Protein AF-A0A317JPE0-F1 (afdb_monomer_lite)

Foldseek 3Di:
DDDDDDDDDDDDDDDDDDDDDDDDDDDDDDDDDDDDDDDDDDDDDDDDDDDDDDDDDDDDDDDDDDDPPDDDPDPPCPDDPPDPPPPDDDDPDDPDPPPPPPDDDVQLVLQLLVCVVQVAPPPPSSVVSVLLQVLLQVLQWQSQQQVLLLCLQCNNVVNPDVQQLASNQPPDDPVGGHRDPHVSRNSNVVSNCCRPPAVVVVNQWLVSVCCPVPVVDPCPSRQSSQLSSQCSVVVHNVRSVVDSDTDGGNPRGPDDD

Structure (mmCIF, N/CA/C/O backbone):
data_AF-A0A317JPE0-F1
#
_entry.id   AF-A0A317JPE0-F1
#
loop_
_atom_site.group_PDB
_atom_site.id
_atom_site.type_symbol
_atom_site.label_atom_id
_atom_site.label_alt_id
_atom_site.label_comp_id
_atom_site.label_asym_id
_atom_site.label_entity_id
_atom_site.label_seq_id
_atom_site.pdbx_PDB_ins_code
_atom_site.Cartn_x
_atom_site.Cartn_y
_atom_site.Cartn_z
_atom_site.occupancy
_atom_site.B_iso_or_equiv
_atom_site.auth_seq_id
_atom_site.auth_comp_id
_atom_site.auth_asym_id
_atom_site.auth_atom_id
_atom_site.pdbx_PDB_model_num
ATOM 1 N N . MET A 1 1 ? 20.085 -22.795 41.564 1.00 42.97 1 MET A N 1
ATOM 2 C CA . MET A 1 1 ? 21.371 -23.205 40.954 1.00 42.97 1 MET A CA 1
ATOM 3 C C . MET A 1 1 ? 21.374 -22.768 39.502 1.00 42.97 1 MET A C 1
ATOM 5 O O . MET A 1 1 ? 20.582 -23.260 38.712 1.00 42.97 1 MET A O 1
ATOM 9 N N . ILE A 1 2 ? 22.204 -21.777 39.204 1.00 39.03 2 ILE A N 1
ATOM 10 C CA . ILE A 1 2 ? 22.342 -21.114 37.908 1.00 39.03 2 ILE A CA 1
ATOM 11 C C . ILE A 1 2 ? 23.221 -22.000 37.013 1.00 39.03 2 ILE A C 1
ATOM 13 O O . ILE A 1 2 ? 24.341 -22.324 37.400 1.00 39.03 2 ILE A O 1
ATOM 17 N N . LYS A 1 3 ? 22.738 -22.392 35.828 1.00 40.97 3 LYS A N 1
ATOM 18 C CA . LYS A 1 3 ? 23.575 -22.981 34.770 1.00 40.97 3 LYS A CA 1
ATOM 19 C C . LYS A 1 3 ? 23.874 -21.901 33.730 1.00 40.97 3 LYS A C 1
ATOM 21 O O . LYS A 1 3 ? 23.008 -21.538 32.945 1.00 40.97 3 LYS A O 1
ATOM 26 N N . GLN A 1 4 ? 25.097 -21.380 33.776 1.00 38.81 4 GLN A N 1
ATOM 27 C CA . GLN A 1 4 ? 25.732 -20.587 32.717 1.00 38.81 4 GLN A CA 1
ATOM 28 C C . GLN A 1 4 ? 26.404 -21.535 31.678 1.00 38.81 4 GLN A C 1
ATOM 30 O O . GLN A 1 4 ? 26.484 -22.743 31.925 1.00 38.81 4 GLN A O 1
ATOM 35 N N . PRO A 1 5 ? 26.808 -21.031 30.494 1.00 46.78 5 PRO A N 1
ATOM 36 C CA . PRO A 1 5 ? 26.561 -21.663 29.197 1.00 46.78 5 PRO A CA 1
ATOM 37 C C . PRO A 1 5 ? 27.776 -22.379 28.588 1.00 46.78 5 PRO A C 1
ATOM 39 O O . PRO A 1 5 ? 28.924 -22.155 28.968 1.00 46.78 5 PRO A O 1
ATOM 42 N N . LYS A 1 6 ? 27.517 -23.205 27.564 1.00 46.72 6 LYS A N 1
ATOM 43 C CA . LYS A 1 6 ? 28.552 -23.794 26.703 1.00 46.72 6 LYS A CA 1
ATOM 44 C C . LYS A 1 6 ? 28.971 -22.788 25.624 1.00 46.72 6 LYS A C 1
ATOM 46 O O . LYS A 1 6 ? 28.156 -22.376 24.806 1.00 46.72 6 LYS A O 1
ATOM 51 N N . ARG A 1 7 ? 30.252 -22.420 25.644 1.00 37.06 7 ARG A N 1
ATOM 52 C CA . ARG A 1 7 ? 30.950 -21.499 24.739 1.00 37.06 7 ARG A CA 1
ATOM 53 C C . ARG A 1 7 ? 32.078 -22.277 24.060 1.00 37.06 7 ARG A C 1
ATOM 55 O O . ARG A 1 7 ? 32.972 -22.693 24.776 1.00 37.06 7 ARG A O 1
ATOM 62 N N . PHE A 1 8 ? 32.029 -22.471 22.742 1.00 39.25 8 PHE A N 1
ATOM 63 C CA . PHE A 1 8 ? 33.098 -22.996 21.863 1.00 39.25 8 PHE A CA 1
ATOM 64 C C . PHE A 1 8 ? 32.606 -22.789 20.411 1.00 39.25 8 PHE A C 1
ATOM 66 O O . PHE A 1 8 ? 31.445 -23.082 20.158 1.00 39.25 8 PHE A O 1
ATOM 73 N N . TYR A 1 9 ? 33.316 -22.280 19.401 1.00 35.06 9 TYR A N 1
ATOM 74 C CA . TYR A 1 9 ? 34.712 -21.895 19.178 1.00 35.06 9 TYR A CA 1
ATOM 75 C C . TYR A 1 9 ? 34.702 -20.749 18.140 1.00 35.06 9 TYR A C 1
ATOM 77 O O . TYR A 1 9 ? 34.052 -20.867 17.103 1.00 35.06 9 TYR A O 1
ATOM 85 N N . THR A 1 10 ? 35.431 -19.661 18.388 1.00 39.91 10 THR A N 1
ATOM 86 C CA . THR A 1 10 ? 35.753 -18.6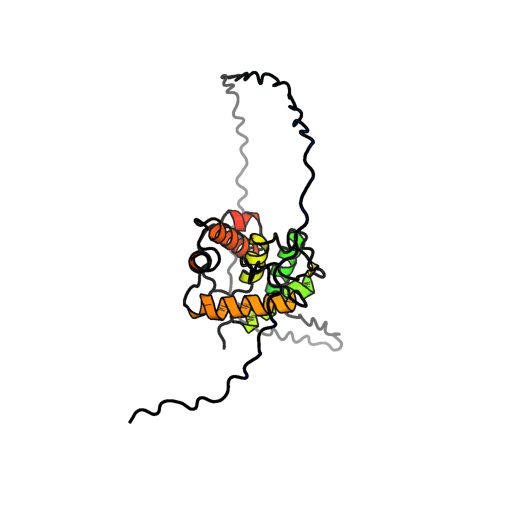39 17.378 1.00 39.91 10 THR A CA 1
ATOM 87 C C . THR A 1 10 ? 36.957 -19.105 16.564 1.00 39.91 10 THR A C 1
ATOM 89 O O . THR A 1 10 ? 37.986 -19.449 17.147 1.00 39.91 10 THR A O 1
ATOM 92 N N . LYS A 1 11 ? 36.848 -19.107 15.233 1.00 44.22 11 LYS A N 1
ATOM 93 C CA . LYS A 1 11 ? 37.982 -19.315 14.327 1.00 44.22 11 LYS A CA 1
ATOM 94 C C . LYS A 1 11 ? 38.560 -17.947 13.965 1.00 44.22 11 LYS A C 1
ATOM 96 O O . LYS A 1 11 ? 37.898 -17.151 13.307 1.00 44.22 11 LYS A O 1
ATOM 101 N N . SER A 1 12 ? 39.761 -17.677 14.461 1.00 40.12 12 SER A N 1
ATOM 102 C CA . SER A 1 12 ? 40.564 -16.496 14.156 1.00 40.12 12 SER A CA 1
ATOM 103 C C . SER A 1 12 ? 40.938 -16.494 12.672 1.00 40.12 12 SER A C 1
ATOM 105 O O . SER A 1 12 ? 41.481 -17.482 12.180 1.00 40.12 12 SER A O 1
ATOM 107 N N . ILE A 1 13 ? 40.639 -15.406 11.965 1.00 51.41 13 ILE A N 1
ATOM 108 C CA . ILE A 1 13 ? 41.171 -15.125 10.628 1.00 51.41 13 ILE A CA 1
ATOM 109 C C . ILE A 1 13 ? 42.180 -13.991 10.807 1.00 51.41 13 ILE A C 1
ATOM 111 O O . ILE A 1 13 ? 41.839 -12.923 11.314 1.00 51.41 13 ILE A O 1
ATOM 115 N N . GLU A 1 14 ? 43.432 -14.283 10.471 1.00 48.59 14 GLU A N 1
ATOM 116 C CA . GLU A 1 14 ? 44.568 -13.369 10.556 1.00 48.59 14 GLU A CA 1
ATOM 117 C C . GLU A 1 14 ? 44.483 -12.246 9.510 1.00 48.59 14 GLU A C 1
ATOM 119 O O . GLU A 1 14 ? 43.989 -12.423 8.397 1.00 48.59 14 GLU A O 1
ATOM 124 N N . LYS A 1 15 ? 44.981 -11.075 9.915 1.00 38.69 15 LYS A N 1
ATOM 125 C CA . LYS A 1 15 ? 45.058 -9.815 9.168 1.00 38.69 15 LYS A CA 1
ATOM 126 C C . LYS A 1 15 ? 46.320 -9.806 8.282 1.00 38.69 15 LYS A C 1
ATOM 128 O O . LYS A 1 15 ? 47.397 -10.054 8.822 1.00 38.69 15 LYS A O 1
ATOM 133 N N . PRO A 1 16 ? 46.248 -9.472 6.980 1.00 49.12 16 PRO A N 1
ATOM 134 C CA . PRO A 1 16 ? 47.444 -9.205 6.179 1.00 49.12 16 PRO A CA 1
ATOM 135 C C . PRO A 1 16 ? 48.054 -7.824 6.469 1.00 49.12 16 PRO A C 1
ATOM 137 O O . PRO A 1 16 ? 47.347 -6.876 6.812 1.00 49.12 16 PRO A O 1
ATOM 140 N N . GLN A 1 17 ? 49.380 -7.764 6.352 1.00 42.28 17 GLN A N 1
ATOM 141 C CA . GLN A 1 17 ? 50.279 -6.703 6.810 1.00 42.28 17 GLN A CA 1
ATOM 142 C C . GLN A 1 17 ? 50.249 -5.407 5.980 1.00 42.28 17 GLN A C 1
ATOM 144 O O . GLN A 1 17 ? 50.029 -5.430 4.771 1.00 42.28 17 GLN A O 1
ATOM 149 N N . GLU A 1 18 ? 50.540 -4.297 6.667 1.00 39.00 18 GLU A N 1
ATOM 150 C CA . GLU A 1 18 ? 50.925 -2.989 6.121 1.00 39.00 18 GLU A CA 1
ATOM 151 C C . GLU A 1 18 ? 52.222 -3.071 5.304 1.00 39.00 18 GLU A C 1
ATOM 153 O O . GLU A 1 18 ? 53.181 -3.728 5.709 1.00 39.00 18 GLU A O 1
ATOM 158 N N . ILE A 1 19 ? 52.264 -2.338 4.191 1.00 45.28 19 ILE A N 1
ATOM 159 C CA . ILE A 1 19 ? 53.500 -1.918 3.527 1.00 45.28 19 ILE A CA 1
ATOM 160 C C . ILE A 1 19 ? 53.436 -0.394 3.445 1.00 45.28 19 ILE A C 1
ATOM 162 O O . ILE A 1 19 ? 52.599 0.152 2.726 1.00 45.28 19 ILE A O 1
ATOM 166 N N . GLU A 1 20 ? 54.300 0.274 4.206 1.00 42.97 20 GLU A N 1
ATOM 167 C CA . GLU A 1 20 ? 54.551 1.709 4.101 1.00 42.97 20 GLU A CA 1
ATOM 168 C C . GLU A 1 20 ? 55.663 2.011 3.079 1.00 42.97 20 GLU A C 1
ATOM 170 O O . GLU A 1 20 ? 56.707 1.361 3.049 1.00 42.97 20 GLU A O 1
ATOM 175 N N . GLU A 1 21 ? 55.365 3.037 2.279 1.00 44.84 21 GLU A N 1
ATOM 176 C CA . GLU A 1 21 ? 56.210 4.123 1.763 1.00 44.84 21 GLU A CA 1
ATOM 177 C C . GLU A 1 21 ? 57.423 3.860 0.847 1.00 44.84 21 GLU A C 1
ATOM 179 O O . GLU A 1 21 ? 58.476 3.354 1.230 1.00 44.84 21 GLU A O 1
ATOM 184 N N . SER A 1 22 ? 57.333 4.435 -0.361 1.00 43.38 22 SER A N 1
ATOM 185 C CA . SER A 1 22 ? 58.480 5.034 -1.043 1.00 43.38 22 SER A CA 1
ATOM 186 C C . SER A 1 22 ? 58.058 6.269 -1.850 1.00 43.38 22 SER A C 1
ATOM 188 O O . SER A 1 22 ? 57.112 6.250 -2.635 1.00 43.38 22 SER A O 1
ATOM 190 N N . ILE A 1 23 ? 58.785 7.343 -1.572 1.00 40.06 23 ILE A N 1
ATOM 191 C CA . ILE A 1 23 ? 58.716 8.736 -2.019 1.00 40.06 23 ILE A CA 1
ATOM 192 C C . ILE A 1 23 ? 58.859 8.897 -3.545 1.00 40.06 23 ILE A C 1
ATOM 194 O O . ILE A 1 23 ? 59.753 8.306 -4.144 1.00 40.06 23 ILE A O 1
ATOM 198 N N . CYS A 1 24 ? 58.105 9.827 -4.147 1.00 33.19 24 CYS A N 1
ATOM 199 C CA . CYS A 1 24 ? 58.666 10.722 -5.167 1.00 33.19 24 CYS A CA 1
ATOM 200 C C . CYS A 1 24 ? 57.890 12.046 -5.240 1.00 33.19 24 CYS A C 1
ATOM 202 O O . CYS A 1 24 ? 56.674 12.082 -5.414 1.00 33.19 24 CYS A O 1
ATOM 204 N N . GLU A 1 25 ? 58.641 13.122 -5.057 1.00 41.03 25 GLU A N 1
ATOM 205 C CA . GLU A 1 25 ? 58.246 14.522 -5.018 1.00 41.03 25 GLU A CA 1
ATOM 206 C C . GLU A 1 25 ? 58.245 15.130 -6.434 1.00 41.03 25 GLU A C 1
ATOM 208 O O . GLU A 1 25 ? 58.935 14.652 -7.335 1.00 41.03 25 GLU A O 1
ATOM 213 N N . THR A 1 26 ? 57.600 16.294 -6.555 1.00 36.72 26 THR A N 1
ATOM 214 C CA . THR A 1 26 ? 57.745 17.326 -7.607 1.00 36.72 26 THR A CA 1
ATOM 215 C C . THR A 1 26 ? 56.869 17.199 -8.859 1.00 36.72 26 THR A C 1
ATOM 217 O O . THR A 1 26 ? 57.193 16.492 -9.805 1.00 36.72 26 THR A O 1
ATOM 220 N N . SER A 1 27 ? 55.818 18.021 -8.952 1.00 42.28 27 SER A N 1
ATOM 221 C CA . SER A 1 27 ? 55.835 19.253 -9.773 1.00 42.28 27 SER A CA 1
ATOM 222 C C . SER A 1 27 ? 54.529 20.050 -9.621 1.00 42.28 27 SER A C 1
ATOM 224 O O . SER A 1 27 ? 53.431 19.501 -9.575 1.00 42.28 27 SER A O 1
ATOM 226 N N . GLN A 1 28 ? 54.695 21.362 -9.455 1.00 40.03 28 GLN A N 1
ATOM 227 C CA . GLN A 1 28 ? 53.662 22.387 -9.329 1.00 40.03 28 GLN A CA 1
ATOM 228 C C . GLN A 1 28 ? 53.128 22.837 -10.702 1.00 40.03 28 GLN A C 1
ATOM 230 O O . GLN A 1 28 ? 53.710 22.534 -11.736 1.00 40.03 28 GLN A O 1
ATOM 235 N N . GLU A 1 29 ? 52.091 23.680 -10.615 1.00 35.97 29 GLU A N 1
ATOM 236 C CA . GLU A 1 29 ? 51.579 24.643 -11.603 1.00 35.97 29 GLU A CA 1
ATOM 237 C C . GLU A 1 29 ? 50.482 24.160 -12.564 1.00 35.97 29 GLU A C 1
ATOM 239 O O . GLU A 1 29 ? 50.729 23.512 -13.571 1.00 35.97 29 GLU A O 1
ATOM 244 N N . ALA A 1 30 ? 49.244 24.597 -12.300 1.00 38.59 30 ALA A N 1
ATOM 245 C CA . ALA A 1 30 ? 48.584 25.602 -13.141 1.00 38.59 30 ALA A CA 1
ATOM 246 C C . ALA A 1 30 ? 47.211 25.973 -12.557 1.00 38.59 30 ALA A C 1
ATOM 248 O O . ALA A 1 30 ? 46.294 25.162 -12.452 1.00 38.59 30 ALA A O 1
ATOM 249 N N . ILE A 1 31 ? 47.092 27.242 -12.178 1.00 38.78 31 ILE A N 1
ATOM 250 C CA . ILE A 1 31 ? 45.877 27.907 -11.712 1.00 38.78 31 ILE A CA 1
ATOM 251 C C . ILE A 1 31 ? 44.986 28.175 -12.935 1.00 38.78 31 ILE A C 1
ATOM 253 O O . ILE A 1 31 ? 45.362 28.947 -13.814 1.00 38.78 31 ILE A O 1
ATOM 257 N N . GLY A 1 32 ? 43.802 27.561 -12.980 1.00 35.84 32 GLY A N 1
ATOM 258 C CA . GLY A 1 32 ? 42.740 27.855 -13.945 1.00 35.84 32 GLY A CA 1
ATOM 259 C C . GLY A 1 32 ? 41.518 28.429 -13.230 1.00 35.84 32 GLY A C 1
ATOM 260 O O . GLY A 1 32 ? 40.908 27.759 -12.402 1.00 35.84 32 GLY A O 1
ATOM 261 N N . GLN A 1 33 ? 41.196 29.691 -13.514 1.00 46.69 33 GLN A N 1
ATOM 262 C CA . GLN A 1 33 ? 40.088 30.451 -12.924 1.00 46.69 33 GLN A CA 1
ATOM 263 C C . GLN A 1 33 ? 38.706 29.849 -13.257 1.00 46.69 33 GLN A C 1
ATOM 265 O O . GLN A 1 33 ? 38.508 29.397 -14.385 1.00 46.69 33 GLN A O 1
ATOM 270 N N . PRO A 1 34 ? 37.703 29.933 -12.360 1.00 42.50 34 PRO A N 1
ATOM 271 C CA . PRO A 1 34 ? 36.319 29.659 -12.726 1.00 42.50 34 PRO A CA 1
ATOM 272 C C . PRO A 1 34 ? 35.682 30.879 -13.409 1.00 42.50 34 PRO A C 1
ATOM 274 O O . PRO A 1 34 ? 35.632 31.984 -12.862 1.00 42.50 34 PRO A O 1
ATOM 277 N N . SER A 1 35 ? 35.176 30.662 -14.619 1.00 42.56 35 SER A N 1
ATOM 278 C CA . SER A 1 35 ? 34.396 31.614 -15.404 1.00 42.56 35 SER A CA 1
ATOM 279 C C . SER A 1 35 ? 33.070 31.955 -14.712 1.00 42.56 35 SER A C 1
ATOM 281 O O . SER A 1 35 ? 32.228 31.103 -14.435 1.00 42.56 35 SER A O 1
ATOM 283 N N . GLN A 1 36 ? 32.891 33.246 -14.441 1.00 42.50 36 GLN A N 1
ATOM 284 C CA . GLN A 1 36 ? 31.671 33.853 -13.916 1.00 42.50 36 GLN A CA 1
ATOM 285 C C . GLN A 1 36 ? 30.587 33.852 -15.006 1.00 42.50 36 GLN A C 1
ATOM 287 O O . GLN A 1 36 ? 30.633 34.656 -15.936 1.00 42.50 36 GLN A O 1
ATOM 292 N N . PHE A 1 37 ? 29.599 32.964 -14.894 1.00 42.56 37 PHE A N 1
ATOM 293 C CA . PHE A 1 37 ? 28.376 33.035 -15.694 1.00 42.56 37 PHE A CA 1
ATOM 294 C C . PHE A 1 37 ? 27.472 34.146 -15.146 1.00 42.56 37 PHE A C 1
ATOM 296 O O . PHE A 1 37 ? 26.860 34.016 -14.086 1.00 42.56 37 PHE A O 1
ATOM 303 N N . HIS A 1 38 ? 27.406 35.260 -15.873 1.00 43.19 38 HIS A N 1
ATOM 304 C CA . HIS A 1 38 ? 26.524 36.383 -15.578 1.00 43.19 38 HIS A CA 1
ATOM 305 C C . HIS A 1 38 ? 25.198 36.189 -16.331 1.00 43.19 38 HIS A C 1
ATOM 307 O O . HIS A 1 38 ? 25.140 36.356 -17.547 1.00 43.19 38 HIS A O 1
ATOM 313 N N . PHE A 1 39 ? 24.131 35.815 -15.620 1.00 50.66 39 PHE A N 1
ATOM 314 C CA . PHE A 1 39 ? 22.772 35.805 -16.169 1.00 50.66 39 PHE A CA 1
ATOM 315 C C . PHE A 1 39 ? 22.129 37.191 -15.985 1.00 50.66 39 PHE A C 1
ATOM 317 O O . PHE A 1 39 ? 22.076 37.679 -14.852 1.00 50.66 39 PHE A O 1
ATOM 324 N N . PRO A 1 40 ? 21.608 37.841 -17.043 1.00 52.22 40 PRO A N 1
ATOM 325 C CA . PRO A 1 40 ? 20.870 39.088 -16.886 1.00 52.22 40 PRO A CA 1
ATOM 326 C C . PRO A 1 40 ? 19.509 38.826 -16.221 1.00 52.22 40 PRO A C 1
ATOM 328 O O . PRO A 1 40 ? 18.700 38.033 -16.702 1.00 52.22 40 PRO A O 1
ATOM 331 N N . ARG A 1 41 ? 19.250 39.514 -15.101 1.00 45.62 41 ARG A N 1
ATOM 332 C CA . ARG A 1 41 ? 17.937 39.560 -14.440 1.00 45.62 41 ARG A CA 1
ATOM 333 C C . ARG A 1 41 ? 16.953 40.346 -15.309 1.00 45.62 41 ARG A C 1
ATOM 335 O O . ARG A 1 41 ? 17.163 41.534 -15.544 1.00 45.62 41 ARG A O 1
ATOM 342 N N . LEU A 1 42 ? 15.865 39.708 -15.733 1.00 50.28 42 LEU A N 1
ATOM 343 C CA . LEU A 1 42 ? 14.702 40.402 -16.289 1.00 50.28 42 LEU A CA 1
ATOM 344 C C . LEU A 1 42 ? 13.861 40.997 -15.142 1.00 50.28 42 LEU A C 1
ATOM 346 O O . LEU A 1 42 ? 13.633 40.307 -14.144 1.00 50.28 42 LEU A O 1
ATOM 350 N N . PRO A 1 43 ? 13.397 42.256 -15.242 1.00 59.41 43 PRO A N 1
ATOM 351 C CA . PRO A 1 43 ? 12.549 42.858 -14.222 1.00 59.41 43 PRO A CA 1
ATOM 352 C C . PRO A 1 43 ? 11.124 42.297 -14.314 1.00 59.41 43 PRO A C 1
ATOM 354 O O . PRO A 1 43 ? 10.407 42.528 -15.286 1.00 59.41 43 PRO A O 1
ATOM 357 N N . PHE A 1 44 ? 10.703 41.572 -13.279 1.00 47.53 44 PHE A N 1
ATOM 358 C CA . PHE A 1 44 ? 9.321 41.139 -13.090 1.00 47.53 44 PHE A CA 1
ATOM 359 C C . PHE A 1 44 ? 8.507 42.344 -12.594 1.00 47.53 44 PHE A C 1
ATOM 361 O O . PHE A 1 44 ? 8.582 42.713 -11.423 1.00 47.53 44 PHE A O 1
ATOM 368 N N . GLN A 1 45 ? 7.789 43.020 -13.495 1.00 54.41 45 GLN A N 1
ATOM 369 C CA . GLN A 1 45 ? 6.846 44.068 -13.108 1.00 54.41 45 GLN A CA 1
ATOM 370 C C . GLN A 1 45 ? 5.516 43.444 -12.685 1.00 54.41 45 GLN A C 1
ATOM 372 O O . GLN A 1 45 ? 4.732 42.969 -13.503 1.00 54.41 45 GLN A O 1
ATOM 377 N N . SER A 1 46 ? 5.270 43.475 -11.379 1.00 46.34 46 SER A N 1
ATOM 378 C CA . SER A 1 46 ? 3.979 43.206 -10.760 1.00 46.34 46 SER A CA 1
ATOM 379 C C . SER A 1 46 ? 2.957 44.252 -11.206 1.00 46.34 46 SER A C 1
ATOM 381 O O . SER A 1 46 ? 3.054 45.410 -10.808 1.00 46.34 46 SER A O 1
ATOM 383 N N . THR A 1 47 ? 1.953 43.854 -11.988 1.00 46.38 47 THR A N 1
ATOM 384 C CA . THR A 1 47 ? 0.739 44.663 -12.174 1.00 46.38 47 THR A CA 1
ATOM 385 C C . THR A 1 47 ? -0.443 43.916 -11.578 1.00 46.38 47 THR A C 1
ATOM 387 O O . THR A 1 47 ? -1.036 43.030 -12.186 1.00 46.38 47 THR A O 1
ATOM 390 N N . LEU A 1 48 ? -0.733 44.282 -10.334 1.00 47.50 48 LEU A N 1
ATOM 391 C CA . LEU A 1 48 ? -1.945 43.966 -9.600 1.00 47.50 48 LEU A CA 1
ATOM 392 C C . LEU A 1 48 ? -3.084 44.804 -10.205 1.00 47.50 48 LEU A C 1
ATOM 394 O O . LEU A 1 48 ? -3.127 46.016 -10.003 1.00 47.50 48 LEU A O 1
ATOM 398 N N . LEU A 1 49 ? -3.987 44.186 -10.965 1.00 46.44 49 LEU A N 1
ATOM 399 C CA . LEU A 1 49 ? -5.200 44.837 -11.465 1.00 46.44 49 LEU A CA 1
ATOM 400 C C . LEU A 1 49 ? -6.401 44.346 -10.655 1.00 46.44 49 LEU A C 1
ATOM 402 O O . LEU A 1 49 ? -6.988 43.301 -10.923 1.00 46.44 49 LEU A O 1
ATOM 406 N N . PHE A 1 50 ? -6.737 45.134 -9.634 1.00 44.06 50 PHE A N 1
ATOM 407 C CA . PHE A 1 50 ? -8.055 45.155 -9.015 1.00 44.06 50 PHE A CA 1
ATOM 408 C C . PHE A 1 50 ? -9.070 45.651 -10.051 1.00 44.06 50 PHE A C 1
ATOM 410 O O . PHE A 1 50 ? -8.989 46.798 -10.487 1.00 44.06 50 PHE A O 1
ATOM 417 N N . VAL A 1 51 ? -10.057 44.826 -10.400 1.00 48.09 51 VAL A N 1
ATOM 418 C CA . VAL A 1 51 ? -11.310 45.307 -10.993 1.00 48.09 51 VAL A CA 1
ATOM 419 C C . VAL A 1 51 ? -12.439 44.903 -10.059 1.00 48.09 51 VAL A C 1
ATOM 421 O O . VAL A 1 51 ? -12.848 43.747 -9.988 1.00 48.09 51 VAL A O 1
ATOM 424 N N . ALA A 1 52 ? -12.883 45.889 -9.288 1.00 45.28 52 ALA A N 1
ATOM 425 C CA . ALA A 1 52 ? -14.109 45.860 -8.516 1.00 45.28 52 ALA A CA 1
ATOM 426 C C . ALA A 1 52 ? -15.266 46.413 -9.363 1.00 45.28 52 ALA A C 1
ATOM 428 O O . ALA A 1 52 ? -15.082 47.368 -10.118 1.00 45.28 52 ALA A O 1
ATOM 429 N N . GLY A 1 53 ? -16.465 45.869 -9.144 1.00 41.72 53 GLY A N 1
ATOM 430 C CA . GLY A 1 53 ? -17.738 46.427 -9.606 1.00 41.72 53 GLY A CA 1
ATOM 431 C C . GLY A 1 53 ? -18.236 45.798 -10.913 1.00 41.72 53 GLY A C 1
ATOM 432 O O . GLY A 1 53 ? -17.478 45.618 -11.849 1.00 41.72 53 GLY A O 1
ATOM 433 N N . THR A 1 54 ? -19.507 45.446 -11.082 1.00 57.97 54 THR A N 1
ATOM 434 C CA . THR A 1 54 ? -20.721 45.948 -10.433 1.00 57.97 54 THR A CA 1
ATOM 435 C C . THR A 1 54 ? -21.874 44.962 -10.641 1.00 57.97 54 THR A C 1
ATOM 437 O O . THR A 1 54 ? -21.900 44.201 -11.606 1.00 57.97 54 THR A O 1
ATOM 440 N N . CYS A 1 55 ? -22.824 44.999 -9.705 1.00 46.56 55 CYS A N 1
ATOM 441 C CA . CYS A 1 55 ? -24.125 44.350 -9.770 1.00 46.56 55 CYS A CA 1
ATOM 442 C C . CYS A 1 55 ? -24.852 44.613 -11.095 1.00 46.56 55 CYS A C 1
ATOM 444 O O . CYS A 1 55 ? -25.084 45.770 -11.446 1.00 46.56 55 CYS A O 1
ATOM 446 N N . LEU A 1 56 ? -25.366 43.553 -11.719 1.00 53.53 56 LEU A N 1
ATOM 447 C CA . LEU A 1 56 ? -26.580 43.641 -12.521 1.00 53.53 56 LEU A CA 1
ATOM 448 C C . LEU A 1 56 ? -27.597 42.631 -11.982 1.00 53.53 56 LEU A C 1
ATOM 450 O O . LEU A 1 56 ? -27.526 41.430 -12.220 1.00 53.53 56 LEU A O 1
ATOM 454 N N . VAL A 1 57 ? -28.521 43.168 -11.196 1.00 52.94 57 VAL A N 1
ATOM 455 C CA . VAL A 1 57 ? -29.806 42.568 -10.836 1.00 52.94 57 VAL A CA 1
ATOM 456 C C . VAL A 1 57 ? -30.718 42.707 -12.054 1.00 52.94 57 VAL A C 1
ATOM 458 O O . VAL A 1 57 ? -30.840 43.822 -12.547 1.00 52.94 57 VAL A O 1
ATOM 461 N N . CYS A 1 58 ? -31.295 41.598 -12.527 1.00 41.81 58 CYS A N 1
ATOM 462 C CA . CYS A 1 58 ? -32.451 41.443 -13.440 1.00 41.81 58 CYS A CA 1
ATOM 463 C C . CYS A 1 58 ? -32.394 39.984 -13.942 1.00 41.81 58 CYS A C 1
ATOM 465 O O . CYS A 1 58 ? -31.356 39.564 -14.429 1.00 41.81 58 CYS A O 1
ATOM 467 N N . SER A 1 59 ? -33.382 39.100 -13.880 1.00 53.69 59 SER A N 1
ATOM 468 C CA . SER A 1 59 ? -34.783 39.163 -13.496 1.00 53.69 59 SER A CA 1
ATOM 469 C C . SER A 1 59 ? -35.187 37.730 -13.138 1.00 53.69 59 SER A C 1
ATOM 471 O O . SER A 1 59 ? -34.821 36.785 -13.835 1.00 53.69 59 SER A O 1
ATOM 473 N N . ILE A 1 60 ? -35.937 37.561 -12.054 1.00 52.47 60 ILE A N 1
ATOM 474 C CA . ILE A 1 60 ? -36.508 36.271 -11.663 1.00 52.47 60 ILE A CA 1
ATOM 475 C C . ILE A 1 60 ? -37.635 35.941 -12.649 1.00 52.47 60 ILE A C 1
ATOM 477 O O . ILE A 1 60 ? -38.700 36.552 -12.603 1.00 52.47 60 ILE A O 1
ATOM 481 N N . ALA A 1 61 ? -37.410 34.971 -13.534 1.00 50.62 61 ALA A N 1
ATOM 482 C CA . ALA A 1 61 ? -38.490 34.267 -14.212 1.00 50.62 61 ALA A CA 1
ATOM 483 C C . ALA A 1 61 ? -38.903 33.088 -13.323 1.00 50.62 61 ALA A C 1
ATOM 485 O O . ALA A 1 61 ? -38.208 32.077 -13.240 1.00 50.62 61 ALA A O 1
ATOM 486 N N . VAL A 1 62 ? -40.026 33.241 -12.622 1.00 51.84 62 VAL A N 1
ATOM 487 C CA . VAL A 1 62 ? -40.682 32.147 -11.902 1.00 51.84 62 VAL A CA 1
ATOM 488 C C . VAL A 1 62 ? -41.273 31.201 -12.945 1.00 51.84 62 VAL A C 1
ATOM 490 O O . VAL A 1 62 ? -42.358 31.443 -13.468 1.00 51.84 62 VAL A O 1
ATOM 493 N N . ILE A 1 63 ? -40.555 30.127 -13.268 1.00 56.50 63 ILE A N 1
ATOM 494 C CA . ILE A 1 63 ? -41.142 28.969 -13.942 1.00 56.50 63 ILE A CA 1
ATOM 495 C C . ILE A 1 63 ? -41.631 28.034 -12.839 1.00 56.50 63 ILE A C 1
ATOM 497 O O . ILE A 1 63 ? -40.844 27.406 -12.134 1.00 56.50 63 ILE A O 1
ATOM 501 N N . ALA A 1 64 ? -42.949 27.990 -12.669 1.00 52.53 64 ALA A N 1
ATOM 502 C CA . ALA A 1 64 ? -43.627 27.017 -11.833 1.00 52.53 64 ALA A CA 1
ATOM 503 C C . ALA A 1 64 ? -43.445 25.621 -12.447 1.00 52.53 64 ALA A C 1
ATOM 505 O O . ALA A 1 64 ? -44.140 25.253 -13.393 1.00 52.53 64 ALA A O 1
ATOM 506 N N . ILE A 1 65 ? -42.490 24.852 -11.925 1.00 59.81 65 ILE A N 1
ATOM 507 C CA . ILE A 1 65 ? -42.371 23.425 -12.221 1.00 59.81 65 ILE A CA 1
ATOM 508 C C . ILE A 1 65 ? -43.216 22.699 -11.175 1.00 59.81 65 ILE A C 1
ATOM 510 O O . ILE A 1 65 ? -42.946 22.773 -9.976 1.00 59.81 65 ILE A O 1
ATOM 514 N N . ALA A 1 66 ? -44.290 22.064 -11.638 1.00 57.75 66 ALA A N 1
ATOM 515 C CA . ALA A 1 66 ? -45.171 21.248 -10.819 1.00 57.75 66 ALA A CA 1
ATOM 516 C C . ALA A 1 66 ? -44.369 20.151 -10.086 1.00 57.75 66 ALA A C 1
ATOM 518 O O . ALA A 1 66 ? -43.478 19.552 -10.693 1.00 57.75 66 ALA A O 1
ATOM 519 N N . PRO A 1 67 ? -44.669 19.851 -8.811 1.00 55.50 67 PRO A N 1
ATOM 520 C CA . PRO A 1 67 ? -44.026 18.747 -8.120 1.00 55.50 67 PRO A CA 1
ATOM 521 C C . PRO A 1 67 ? -44.509 17.428 -8.728 1.00 55.50 67 PRO A C 1
ATOM 523 O O . PRO A 1 67 ? -45.642 16.997 -8.513 1.00 55.50 67 PRO A O 1
ATOM 526 N N . SER A 1 68 ? -43.635 16.775 -9.489 1.00 57.31 68 SER A N 1
ATOM 527 C CA . SER A 1 68 ? -43.760 15.357 -9.801 1.00 57.31 68 SER A CA 1
ATOM 528 C C . SER A 1 68 ? -43.694 14.593 -8.482 1.00 57.31 68 SER A C 1
ATOM 530 O O . SER A 1 68 ? -42.641 14.510 -7.852 1.00 57.31 68 SER A O 1
ATOM 532 N N . ILE A 1 69 ? -44.834 14.072 -8.040 1.00 56.50 69 ILE A N 1
ATOM 533 C CA . ILE A 1 69 ? -44.935 13.157 -6.906 1.00 56.50 69 ILE A CA 1
ATOM 534 C C . ILE A 1 69 ? -44.228 11.863 -7.325 1.00 56.50 69 ILE A C 1
ATOM 536 O O . ILE A 1 69 ? -44.824 10.994 -7.955 1.00 56.50 69 ILE A O 1
ATOM 540 N N . ILE A 1 70 ? -42.935 11.757 -7.028 1.00 68.44 70 ILE A N 1
ATOM 541 C CA . ILE A 1 70 ? -42.213 10.487 -7.072 1.00 68.44 70 ILE A CA 1
ATOM 542 C C . ILE A 1 70 ? -42.426 9.851 -5.692 1.00 68.44 70 ILE A C 1
ATOM 544 O O . ILE A 1 70 ? -42.045 10.464 -4.691 1.00 68.44 70 ILE A O 1
ATOM 548 N N . PRO A 1 71 ? -43.063 8.672 -5.584 1.00 70.94 71 PRO A N 1
ATOM 549 C CA . PRO A 1 71 ? -43.128 7.976 -4.308 1.00 70.94 71 PRO A CA 1
ATOM 550 C C . PRO A 1 71 ? -41.706 7.595 -3.861 1.00 70.94 71 PRO A C 1
ATOM 552 O O . PRO A 1 71 ? -40.864 7.285 -4.707 1.00 70.94 71 PRO A O 1
ATOM 555 N N . PRO A 1 72 ? -41.409 7.606 -2.551 1.00 66.12 72 PRO A N 1
ATOM 556 C CA . PRO A 1 72 ? -40.095 7.221 -2.063 1.00 66.12 72 PRO A CA 1
ATOM 557 C C . PRO A 1 72 ? -39.817 5.763 -2.436 1.00 66.12 72 PRO A C 1
ATOM 559 O O . PRO A 1 72 ? -40.569 4.858 -2.072 1.00 66.12 72 PRO A O 1
ATOM 562 N N . LEU A 1 73 ? -38.720 5.542 -3.161 1.00 44.88 73 LEU A N 1
ATOM 563 C CA . LEU A 1 73 ? -38.171 4.216 -3.399 1.00 44.88 73 LEU A CA 1
ATOM 564 C C . LEU A 1 73 ? -37.636 3.697 -2.057 1.00 44.88 73 LEU A C 1
ATOM 566 O O . LEU A 1 73 ? -36.528 4.026 -1.637 1.00 44.88 73 LEU A O 1
ATOM 570 N N . HIS A 1 74 ? -38.465 2.950 -1.336 1.00 51.50 74 HIS A N 1
ATOM 571 C CA . HIS A 1 74 ? -38.072 2.283 -0.105 1.00 51.50 74 HIS A CA 1
ATOM 572 C C . HIS A 1 74 ? -37.327 0.996 -0.473 1.00 51.50 74 HIS A C 1
ATOM 574 O O . HIS A 1 74 ? -37.944 -0.020 -0.789 1.00 51.50 74 HIS A O 1
ATOM 580 N N . LEU A 1 75 ? -35.994 1.049 -0.482 1.00 43.12 75 LEU A N 1
ATOM 581 C CA . LEU A 1 75 ? -35.167 -0.155 -0.518 1.00 43.12 75 LEU A CA 1
ATOM 582 C C . LEU A 1 75 ? -35.155 -0.764 0.885 1.00 43.12 75 LEU A C 1
ATOM 584 O O . LEU A 1 75 ? -34.346 -0.402 1.736 1.00 43.12 75 LEU A O 1
ATOM 588 N N . GLU A 1 76 ? -36.081 -1.686 1.122 1.00 46.81 76 GLU A N 1
ATOM 589 C CA . GLU A 1 76 ? -36.010 -2.606 2.250 1.00 46.81 76 GLU A CA 1
ATOM 590 C C . GLU A 1 76 ? -34.848 -3.579 1.974 1.00 46.81 76 GLU A C 1
ATOM 592 O O . GLU A 1 76 ? -34.974 -4.504 1.169 1.00 46.81 76 GLU A O 1
ATOM 597 N N . GLN A 1 77 ? -33.681 -3.367 2.596 1.00 52.72 77 GLN A N 1
ATOM 598 C CA . GLN A 1 77 ? -32.644 -4.400 2.644 1.00 52.72 77 GLN A CA 1
ATOM 599 C C . GLN A 1 77 ? -33.111 -5.517 3.577 1.00 52.72 77 GLN A C 1
ATOM 601 O O . GLN A 1 77 ? -32.802 -5.556 4.768 1.00 52.72 77 GLN A O 1
ATOM 606 N N . LYS A 1 78 ? -33.883 -6.442 3.012 1.00 34.69 78 LYS A N 1
ATOM 607 C CA . LYS A 1 78 ? -34.200 -7.710 3.651 1.00 34.69 78 LYS A CA 1
ATOM 608 C C . LYS A 1 78 ? -32.946 -8.577 3.599 1.00 34.69 78 LYS A C 1
ATOM 610 O O . LYS A 1 78 ? -32.508 -8.966 2.521 1.00 34.69 78 LYS A O 1
ATOM 615 N N . GLY A 1 79 ? -32.354 -8.821 4.768 1.00 39.00 79 GLY A N 1
ATOM 616 C CA . GLY A 1 79 ? -31.144 -9.624 4.920 1.00 39.00 79 GLY A CA 1
ATOM 617 C C . GLY A 1 79 ? -31.214 -10.935 4.136 1.00 39.00 79 GLY A C 1
ATOM 618 O O . GLY A 1 79 ? -32.243 -11.615 4.132 1.00 39.00 79 GLY A O 1
ATOM 619 N N . ASN A 1 80 ? -30.106 -11.264 3.470 1.00 39.38 80 ASN A N 1
ATOM 620 C CA . ASN A 1 80 ? -29.922 -12.498 2.717 1.00 39.38 80 ASN A CA 1
ATOM 621 C C . ASN A 1 80 ? -30.144 -13.714 3.625 1.00 39.38 80 ASN A C 1
ATOM 623 O O . ASN A 1 80 ? -29.232 -14.181 4.304 1.00 39.38 80 ASN A O 1
ATOM 627 N N . GLN A 1 81 ? -31.352 -14.266 3.595 1.00 36.88 81 GLN A N 1
ATOM 628 C CA . GLN A 1 81 ? -31.533 -15.689 3.819 1.00 36.88 81 GLN A CA 1
ATOM 629 C C . GLN A 1 81 ? -31.416 -16.368 2.464 1.00 36.88 81 GLN A C 1
ATOM 631 O O . GLN A 1 81 ? -32.247 -16.167 1.578 1.00 36.88 81 GLN A O 1
ATOM 636 N N . VAL A 1 82 ? -30.343 -17.139 2.303 1.00 45.44 82 VAL A N 1
ATOM 637 C CA . VAL A 1 82 ? -30.113 -17.997 1.142 1.00 45.44 82 VAL A CA 1
ATOM 638 C C . VAL A 1 82 ? -31.156 -19.112 1.178 1.00 45.44 82 VAL A C 1
ATOM 640 O O . VAL A 1 82 ? -30.915 -20.205 1.678 1.00 45.44 82 VAL A O 1
ATOM 643 N N . ASN A 1 83 ? -32.351 -18.820 0.676 1.00 37.50 83 ASN A N 1
ATOM 644 C CA . ASN A 1 83 ? -33.351 -19.833 0.396 1.00 37.50 83 ASN A CA 1
ATOM 645 C C . ASN A 1 83 ? -33.087 -20.337 -1.018 1.00 37.50 83 ASN A C 1
ATOM 647 O O . ASN A 1 83 ? -33.380 -19.649 -1.999 1.00 37.50 83 ASN A O 1
ATOM 651 N N . GLN A 1 84 ? -32.514 -21.539 -1.109 1.00 46.16 84 GLN A N 1
ATOM 652 C CA . GLN A 1 84 ? -32.478 -22.307 -2.348 1.00 46.16 84 GLN A CA 1
ATOM 653 C C . GLN A 1 84 ? -33.913 -22.430 -2.862 1.00 46.16 84 GLN A C 1
ATOM 655 O O . GLN A 1 84 ? -34.722 -23.199 -2.343 1.00 46.16 84 GLN A O 1
ATOM 660 N N . THR A 1 85 ? -34.254 -21.613 -3.854 1.00 40.19 85 THR A N 1
ATOM 661 C CA . THR A 1 85 ? -35.559 -21.679 -4.497 1.00 40.19 85 THR A CA 1
ATOM 662 C C . THR A 1 85 ? -35.500 -22.843 -5.474 1.00 40.19 85 THR A C 1
ATOM 664 O O . THR A 1 85 ? -35.056 -22.699 -6.610 1.00 40.19 85 THR A O 1
ATOM 667 N N . LEU A 1 86 ? -35.903 -24.024 -5.005 1.00 44.09 86 LEU A N 1
ATOM 668 C CA . LEU A 1 86 ? -36.154 -25.178 -5.857 1.00 44.09 86 LEU A CA 1
ATOM 669 C C . LEU A 1 86 ? -37.397 -24.878 -6.706 1.00 44.09 86 LEU A C 1
ATOM 671 O O . LEU A 1 86 ? -38.530 -25.093 -6.279 1.00 44.09 86 LEU A O 1
ATOM 675 N N . LEU A 1 87 ? -37.187 -24.356 -7.911 1.00 44.25 87 LEU A N 1
ATOM 676 C CA . LEU A 1 87 ? -38.225 -24.287 -8.934 1.00 44.25 87 LEU A CA 1
ATOM 677 C C . LEU A 1 87 ? -38.419 -25.697 -9.502 1.00 44.25 87 LEU A C 1
ATOM 679 O O . LEU A 1 87 ? -37.674 -26.135 -10.375 1.00 44.25 87 LEU A O 1
ATOM 683 N N . GLN A 1 88 ? -39.417 -26.427 -9.000 1.00 47.53 88 GLN A N 1
ATOM 684 C CA . GLN A 1 88 ? -39.928 -27.597 -9.710 1.00 47.53 88 GLN A CA 1
ATOM 685 C C . GLN A 1 88 ? -40.731 -27.122 -10.923 1.00 47.53 88 GLN A C 1
ATOM 687 O O . GLN A 1 88 ? -41.896 -26.745 -10.806 1.00 47.53 88 GLN A O 1
ATOM 692 N N . ALA A 1 89 ? -40.105 -27.154 -12.097 1.00 40.47 89 ALA A N 1
ATOM 693 C CA . ALA A 1 89 ? -40.827 -27.161 -13.357 1.00 40.47 89 ALA A CA 1
ATOM 694 C C . ALA A 1 89 ? -41.249 -28.607 -13.651 1.00 40.47 89 ALA A C 1
ATOM 696 O O . ALA A 1 89 ? -40.421 -29.473 -13.932 1.00 40.47 89 ALA A O 1
ATOM 697 N N . GLY A 1 90 ? -42.549 -28.881 -13.549 1.00 44.56 90 GLY A N 1
ATOM 698 C CA . GLY A 1 90 ? -43.132 -30.051 -14.190 1.00 44.56 90 GLY A CA 1
ATOM 699 C C . GLY A 1 90 ? -43.030 -29.883 -15.705 1.00 44.56 90 GLY A C 1
ATOM 700 O O . GLY A 1 90 ? -43.537 -28.905 -16.247 1.00 44.56 90 GLY A O 1
ATOM 701 N N . GLY A 1 91 ? -42.368 -30.827 -16.369 1.00 41.31 91 GLY A N 1
ATOM 702 C CA . GLY A 1 91 ? -42.203 -30.843 -17.822 1.00 41.31 91 GLY A CA 1
ATOM 703 C C . GLY A 1 91 ? -40.785 -31.241 -18.209 1.00 41.31 91 GLY A C 1
ATOM 704 O O . GLY A 1 91 ? -39.851 -30.467 -18.053 1.00 41.31 91 GLY A O 1
ATOM 705 N N . SER A 1 92 ? -40.647 -32.478 -18.674 1.00 50.91 92 SER A N 1
ATOM 706 C CA . SER A 1 92 ? -39.439 -33.082 -19.240 1.00 50.91 92 SER A CA 1
ATOM 707 C C . SER A 1 92 ? -38.766 -32.198 -20.304 1.00 50.91 92 SER A C 1
ATOM 709 O O . SER A 1 92 ? -39.461 -31.651 -21.155 1.00 50.91 92 SER A O 1
ATOM 711 N N . ASP A 1 93 ? -37.428 -32.151 -20.259 1.00 52.97 93 ASP A N 1
ATOM 712 C CA . ASP A 1 93 ? -36.482 -31.434 -21.139 1.00 52.97 93 ASP A CA 1
ATOM 713 C C . ASP A 1 93 ? -36.281 -29.925 -20.906 1.00 52.97 93 ASP A C 1
ATOM 715 O O . ASP A 1 93 ? -36.385 -29.102 -21.814 1.00 52.97 93 ASP A O 1
ATOM 719 N N . ALA A 1 94 ? -35.863 -29.558 -19.690 1.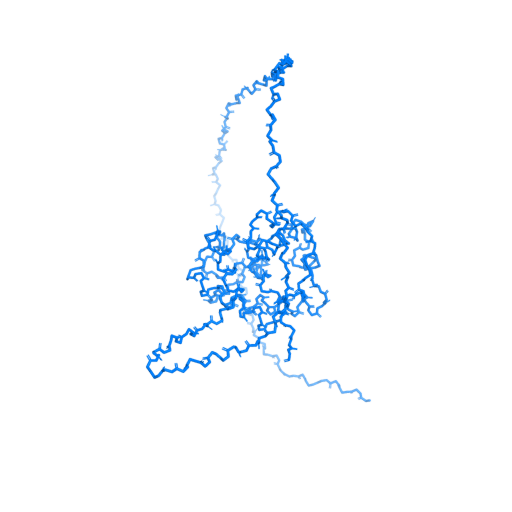00 52.19 94 ALA A N 1
ATOM 720 C CA . ALA A 1 94 ? -35.148 -28.305 -19.457 1.00 52.19 94 ALA A CA 1
ATOM 721 C C . ALA A 1 94 ? -33.636 -28.576 -19.398 1.00 52.19 94 ALA A C 1
ATOM 723 O O . ALA A 1 94 ? -33.129 -29.112 -18.412 1.00 52.19 94 ALA A O 1
ATOM 724 N N . THR A 1 95 ? -32.905 -28.185 -20.445 1.00 53.34 95 THR A N 1
ATOM 725 C CA . THR A 1 95 ? -31.447 -28.012 -20.390 1.00 53.34 95 THR A CA 1
ATOM 726 C C . THR A 1 95 ? -31.152 -26.960 -19.323 1.00 53.34 95 THR A C 1
ATOM 728 O O . THR A 1 95 ? -31.319 -25.763 -19.558 1.00 53.34 95 THR A O 1
ATOM 731 N N . GLY A 1 96 ? -30.802 -27.404 -18.116 1.00 54.84 96 GLY A N 1
ATOM 732 C CA . GLY A 1 96 ? -30.494 -26.521 -16.999 1.00 54.84 96 GLY A CA 1
ATOM 733 C C . GLY A 1 96 ? -29.308 -25.628 -17.345 1.00 54.84 96 GLY A C 1
ATOM 734 O O . GLY A 1 96 ? -28.214 -26.121 -17.617 1.00 54.84 96 GLY A O 1
ATOM 735 N N . LEU A 1 97 ? -29.518 -24.312 -17.339 1.00 57.66 97 LEU A N 1
ATOM 736 C CA . LEU A 1 97 ? -28.433 -23.342 -17.388 1.00 57.66 97 LEU A CA 1
ATOM 737 C C . LEU A 1 97 ? -27.711 -23.402 -16.033 1.00 57.66 97 LEU A C 1
ATOM 739 O O . LEU A 1 97 ? -28.147 -22.794 -15.057 1.00 57.66 97 LEU A O 1
ATOM 743 N N . HIS A 1 98 ? -26.641 -24.189 -15.952 1.00 55.97 98 HIS A N 1
ATOM 744 C CA . HIS A 1 98 ? -25.755 -24.191 -14.795 1.00 55.97 98 HIS A CA 1
ATOM 745 C C . HIS A 1 98 ? -24.922 -22.906 -14.826 1.00 55.97 98 HIS A C 1
ATOM 747 O O . HIS A 1 98 ? -23.934 -22.813 -15.548 1.00 55.97 98 HIS A O 1
ATOM 753 N N . PHE A 1 99 ? -25.349 -21.893 -14.073 1.00 53.53 99 PHE A N 1
ATOM 754 C CA . PHE A 1 99 ? -24.518 -20.732 -13.775 1.00 53.53 99 PHE A CA 1
ATOM 755 C C . PHE A 1 99 ? -23.639 -21.084 -12.574 1.00 53.53 99 PHE A C 1
ATOM 757 O O . PHE A 1 99 ? -24.063 -20.986 -11.422 1.00 53.53 99 PHE A O 1
ATOM 764 N N . GLU A 1 100 ? -22.432 -21.565 -12.850 1.00 54.62 100 GLU A N 1
ATOM 765 C CA . GLU A 1 100 ? -21.394 -21.715 -11.838 1.00 54.62 100 GLU A CA 1
ATOM 766 C C . GLU A 1 100 ? -20.845 -20.314 -11.550 1.00 54.62 100 GLU A C 1
ATOM 768 O O . GLU A 1 100 ? -19.960 -19.809 -12.235 1.00 54.62 100 GLU A O 1
ATOM 773 N N . ALA A 1 101 ? -21.468 -19.624 -10.592 1.00 59.81 101 ALA A N 1
ATOM 774 C CA . ALA A 1 101 ? -20.968 -18.349 -10.106 1.00 59.81 101 ALA A CA 1
ATOM 775 C C . ALA A 1 101 ? -19.632 -18.609 -9.399 1.00 59.81 101 ALA A C 1
ATOM 777 O O . ALA A 1 101 ? -19.605 -19.015 -8.236 1.00 59.81 101 ALA A O 1
ATOM 778 N N . GLN A 1 102 ? -18.523 -18.415 -10.109 1.00 56.03 102 GLN A N 1
ATOM 779 C CA . GLN A 1 102 ? -17.207 -18.393 -9.490 1.00 56.03 102 GLN A CA 1
ATOM 780 C C . GLN A 1 102 ? -17.166 -17.163 -8.575 1.00 56.03 102 GLN A C 1
ATOM 782 O O . GLN A 1 102 ? -17.219 -16.029 -9.044 1.00 56.03 102 GLN A O 1
ATOM 787 N N . VAL A 1 103 ? -17.165 -17.383 -7.260 1.00 65.81 103 VAL A N 1
ATOM 788 C CA . VAL A 1 103 ? -17.053 -16.298 -6.280 1.00 65.81 103 VAL A CA 1
ATOM 789 C C . VAL A 1 103 ? -15.611 -15.794 -6.335 1.00 65.81 103 VAL A C 1
ATOM 791 O O . VAL A 1 103 ? -14.717 -16.443 -5.794 1.00 65.81 103 VAL A O 1
ATOM 794 N N . SER A 1 104 ? -15.373 -14.689 -7.044 1.00 79.00 104 SER A N 1
ATOM 795 C CA . SER A 1 104 ? -14.076 -14.011 -7.041 1.00 79.00 104 SER A CA 1
ATOM 796 C C . SER A 1 104 ? -13.892 -13.232 -5.739 1.00 79.00 104 SER A C 1
ATOM 798 O O . SER A 1 104 ? -14.844 -12.706 -5.154 1.00 79.00 104 SER A O 1
ATOM 800 N N . ASP A 1 105 ? -12.655 -13.185 -5.252 1.00 91.62 105 ASP A N 1
ATOM 801 C CA . ASP A 1 105 ? -12.294 -12.352 -4.112 1.00 91.62 105 ASP A CA 1
ATOM 802 C C . ASP A 1 105 ? -12.217 -10.890 -4.563 1.00 91.62 105 ASP A C 1
ATOM 804 O O . ASP A 1 105 ? -11.231 -10.473 -5.169 1.00 91.62 105 ASP A O 1
ATOM 808 N N . ALA A 1 106 ? -13.250 -10.105 -4.250 1.00 94.44 106 ALA A N 1
ATOM 809 C CA . ALA A 1 106 ? -13.352 -8.702 -4.658 1.00 94.44 106 ALA A CA 1
ATOM 810 C C . ALA A 1 106 ? -12.155 -7.836 -4.213 1.00 94.44 106 ALA A C 1
ATOM 812 O O . ALA A 1 106 ? -11.909 -6.782 -4.795 1.00 94.44 106 ALA A O 1
ATOM 813 N N . ARG A 1 107 ? -11.382 -8.264 -3.203 1.00 97.38 107 ARG A N 1
ATOM 814 C CA . ARG A 1 107 ? -10.158 -7.566 -2.771 1.00 97.38 107 ARG A CA 1
ATOM 815 C C . ARG A 1 107 ? -9.097 -7.554 -3.867 1.00 97.38 107 ARG A C 1
ATOM 817 O O . ARG A 1 107 ? -8.375 -6.569 -3.996 1.00 97.38 107 ARG A O 1
ATOM 824 N N . VAL A 1 108 ? -9.011 -8.630 -4.650 1.00 97.75 108 VAL A N 1
ATOM 825 C CA . VAL A 1 108 ? -8.085 -8.731 -5.784 1.00 97.75 108 VAL A CA 1
ATOM 826 C C . VAL A 1 108 ? -8.481 -7.722 -6.855 1.00 97.75 108 VAL A C 1
ATOM 828 O O . VAL A 1 108 ? -7.631 -6.946 -7.279 1.00 97.75 108 VAL A O 1
ATOM 831 N N . ASP A 1 109 ? -9.770 -7.640 -7.194 1.00 97.69 109 ASP A N 1
ATOM 832 C CA . ASP A 1 109 ? -10.280 -6.664 -8.166 1.00 97.69 109 ASP A CA 1
ATOM 833 C C . ASP A 1 109 ? -10.012 -5.217 -7.708 1.00 97.69 109 ASP A C 1
ATOM 835 O O . ASP A 1 109 ? -9.572 -4.384 -8.498 1.00 97.69 109 ASP A O 1
ATOM 839 N N . ILE A 1 110 ? -10.190 -4.918 -6.415 1.00 98.31 110 ILE A N 1
ATOM 840 C CA . ILE A 1 110 ? -9.891 -3.595 -5.835 1.00 98.31 110 ILE A CA 1
ATOM 841 C C . ILE A 1 110 ? -8.405 -3.243 -5.980 1.00 98.31 110 ILE A C 1
ATOM 843 O O . ILE A 1 110 ? -8.062 -2.148 -6.434 1.00 98.31 110 ILE A O 1
ATOM 847 N N . VAL A 1 111 ? -7.500 -4.152 -5.599 1.00 98.75 111 VAL A N 1
ATOM 848 C CA . VAL A 1 111 ? -6.053 -3.896 -5.697 1.00 98.75 111 VAL A CA 1
ATOM 849 C C . VAL A 1 111 ? -5.622 -3.809 -7.160 1.00 98.75 111 VAL A C 1
ATOM 851 O O . VAL A 1 111 ? -4.825 -2.937 -7.503 1.00 98.75 111 VAL A O 1
ATOM 854 N N . GLN A 1 112 ? -6.178 -4.644 -8.037 1.00 98.69 112 GLN A N 1
ATOM 855 C CA . GLN A 1 112 ? -5.939 -4.580 -9.476 1.00 98.69 112 GLN A CA 1
ATOM 856 C C . GLN A 1 112 ? -6.354 -3.217 -10.040 1.00 98.69 112 GLN A C 1
ATOM 858 O O . GLN A 1 112 ? -5.535 -2.553 -10.677 1.00 98.69 112 GLN A O 1
ATOM 863 N N . ASN A 1 113 ? -7.578 -2.766 -9.751 1.00 98.56 113 ASN A N 1
ATOM 864 C CA . ASN A 1 113 ? -8.085 -1.459 -10.171 1.00 98.56 113 ASN A CA 1
ATOM 865 C C . ASN A 1 113 ? -7.185 -0.324 -9.675 1.00 98.56 113 ASN A C 1
ATOM 867 O O . ASN A 1 113 ? -6.949 0.639 -10.403 1.00 98.56 113 ASN A O 1
ATOM 871 N N . PHE A 1 114 ? -6.656 -0.432 -8.455 1.00 98.75 114 PHE A N 1
ATOM 872 C CA . PHE A 1 114 ? -5.723 0.546 -7.903 1.00 98.75 114 PHE A CA 1
ATOM 873 C C . PHE A 1 114 ? -4.386 0.565 -8.662 1.00 98.75 114 PHE A C 1
ATOM 875 O O . PHE A 1 114 ? -3.925 1.633 -9.068 1.00 98.75 114 PHE A O 1
ATOM 882 N N . LEU A 1 115 ? -3.781 -0.600 -8.919 1.00 98.81 115 LEU A N 1
ATOM 883 C CA . LEU A 1 115 ? -2.544 -0.708 -9.706 1.00 98.81 115 LEU A CA 1
ATOM 884 C C . LEU A 1 115 ? -2.720 -0.171 -11.134 1.00 98.81 115 LEU A C 1
ATOM 886 O O . LEU A 1 115 ? -1.836 0.527 -11.641 1.00 98.81 115 LEU A O 1
ATOM 890 N N . GLU A 1 116 ? -3.859 -0.465 -11.761 1.00 98.62 116 GLU A N 1
ATOM 891 C CA . GLU A 1 116 ? -4.194 -0.043 -13.121 1.00 98.62 116 GLU A CA 1
ATOM 892 C C . GLU A 1 116 ? -4.495 1.456 -13.211 1.00 98.62 116 GLU A C 1
ATOM 894 O O . GLU A 1 116 ? -3.937 2.143 -14.068 1.00 98.62 116 GLU A O 1
ATOM 899 N N . ARG A 1 117 ? -5.317 1.996 -12.300 1.00 98.31 117 ARG A N 1
ATOM 900 C CA . ARG A 1 117 ? -5.672 3.429 -12.238 1.00 98.31 117 ARG A CA 1
ATOM 901 C C . ARG A 1 117 ? -4.440 4.316 -12.221 1.00 98.31 117 ARG A C 1
ATOM 903 O O . ARG A 1 117 ? -4.431 5.398 -12.808 1.00 98.31 117 ARG A O 1
ATOM 910 N N . TYR A 1 118 ? -3.410 3.847 -11.535 1.00 98.44 118 TYR A N 1
ATOM 911 C CA . TYR A 1 118 ? -2.151 4.543 -11.407 1.00 98.44 118 TYR A CA 1
ATOM 912 C C . TYR A 1 118 ? -1.075 4.008 -12.338 1.00 98.44 118 TYR A C 1
ATOM 914 O O . TYR A 1 118 ? 0.062 4.383 -12.126 1.00 98.44 118 TYR A O 1
ATOM 922 N N . ASP A 1 119 ? -1.364 3.209 -13.366 1.00 98.38 119 ASP A N 1
ATOM 923 C CA . ASP A 1 119 ? -0.385 2.699 -14.344 1.00 98.38 119 ASP A CA 1
ATOM 924 C C . ASP A 1 119 ? 0.919 2.207 -13.687 1.00 98.38 119 ASP A C 1
ATOM 926 O O . ASP A 1 119 ? 2.024 2.676 -13.981 1.00 98.38 119 ASP A O 1
ATOM 930 N N . SER A 1 120 ? 0.797 1.306 -12.710 1.00 98.50 120 SER A N 1
ATOM 931 C CA . SER A 1 120 ? 1.969 0.681 -12.095 1.00 98.50 120 SER A CA 1
ATOM 932 C C . SER A 1 120 ? 2.766 -0.116 -13.149 1.00 98.50 120 SER A C 1
ATOM 934 O O . SER A 1 120 ? 2.171 -0.706 -14.059 1.00 98.50 120 SER A O 1
ATOM 936 N N . PRO A 1 121 ? 4.108 -0.186 -13.053 1.00 98.06 121 PRO A N 1
ATOM 937 C CA . PRO A 1 121 ? 4.913 -1.098 -13.864 1.00 98.06 121 PRO A CA 1
ATOM 938 C C . PRO A 1 121 ? 4.737 -2.580 -13.486 1.00 98.06 121 PRO A C 1
ATOM 940 O O . PRO A 1 121 ? 5.200 -3.440 -14.233 1.00 98.06 121 PRO A O 1
ATOM 943 N N . LEU A 1 122 ? 4.081 -2.898 -12.363 1.00 97.44 122 LEU A N 1
ATOM 944 C CA . LEU A 1 122 ? 3.807 -4.271 -11.930 1.00 97.44 122 LEU A CA 1
ATOM 945 C C . LEU A 1 122 ? 2.749 -4.933 -12.819 1.00 97.44 122 LEU A C 1
ATOM 947 O O . LEU A 1 122 ? 1.561 -4.899 -12.514 1.00 97.44 122 LEU A O 1
ATOM 951 N N . LYS A 1 123 ? 3.182 -5.537 -13.928 1.00 97.50 123 LYS A N 1
ATOM 952 C CA . LYS A 1 123 ? 2.311 -6.232 -14.885 1.00 97.50 123 LYS A CA 1
ATOM 953 C C . LYS A 1 123 ? 2.616 -7.738 -14.918 1.00 97.50 123 LYS A C 1
ATOM 955 O O . LYS A 1 123 ? 3.794 -8.097 -14.922 1.00 97.50 123 LYS A O 1
ATOM 960 N N . PRO A 1 124 ? 1.592 -8.605 -15.021 1.00 98.31 124 PRO A N 1
ATOM 961 C CA . PRO A 1 124 ? 0.173 -8.266 -15.166 1.00 98.31 124 PRO A CA 1
ATOM 962 C C . PRO A 1 124 ? -0.484 -7.905 -13.812 1.00 98.31 124 PRO A C 1
ATOM 964 O O . PRO A 1 124 ? -0.035 -8.354 -12.758 1.00 98.31 124 PRO A O 1
ATOM 967 N N . TYR A 1 125 ? -1.479 -7.007 -13.834 1.00 98.56 125 TYR A N 1
ATOM 968 C CA . TYR A 1 125 ? -2.028 -6.393 -12.612 1.00 98.56 125 TYR A CA 1
ATOM 969 C C . TYR A 1 125 ? -2.797 -7.373 -11.727 1.00 98.56 125 TYR A C 1
ATOM 971 O O . TYR A 1 125 ? -2.695 -7.292 -10.507 1.00 98.56 125 TYR A O 1
ATOM 979 N N . ASP A 1 126 ? -3.529 -8.297 -12.341 1.00 97.94 126 ASP A N 1
ATOM 980 C CA . ASP A 1 126 ? -4.264 -9.379 -11.684 1.00 97.94 126 ASP A CA 1
ATOM 981 C C . ASP A 1 126 ? -3.334 -10.278 -10.854 1.00 97.94 126 ASP A C 1
ATOM 983 O O . ASP A 1 126 ? -3.589 -10.505 -9.672 1.00 97.94 126 ASP A O 1
ATOM 987 N N . HIS A 1 127 ? -2.199 -10.696 -11.426 1.00 98.31 127 HIS A N 1
ATOM 988 C CA . HIS A 1 127 ? -1.178 -11.490 -10.730 1.00 98.31 127 HIS A CA 1
ATOM 989 C C . HIS A 1 127 ? -0.658 -10.773 -9.484 1.00 98.31 127 HIS A C 1
ATOM 991 O O . HIS A 1 127 ? -0.669 -11.330 -8.387 1.00 98.31 127 HIS A O 1
ATOM 997 N N . TYR A 1 128 ? -0.213 -9.521 -9.619 1.00 98.69 128 TYR A N 1
ATOM 998 C CA . TYR A 1 128 ? 0.351 -8.800 -8.476 1.00 98.69 128 TYR A CA 1
ATOM 999 C C . TYR A 1 128 ? -0.702 -8.407 -7.441 1.00 98.69 128 TYR A C 1
ATOM 1001 O O . TYR A 1 128 ? -0.395 -8.399 -6.248 1.00 98.69 128 TYR A O 1
ATOM 1009 N N . ALA A 1 129 ? -1.937 -8.131 -7.861 1.00 98.62 129 ALA A N 1
ATOM 1010 C CA . ALA A 1 129 ? -3.049 -7.923 -6.946 1.00 98.62 129 ALA A CA 1
ATOM 1011 C C . ALA A 1 129 ? -3.330 -9.181 -6.115 1.00 98.62 129 ALA A C 1
ATOM 1013 O O . ALA A 1 129 ? -3.423 -9.094 -4.888 1.00 98.62 129 ALA A O 1
ATOM 1014 N N . GLU A 1 130 ? -3.376 -10.353 -6.752 1.00 98.38 130 GLU A N 1
ATOM 1015 C CA . GLU A 1 130 ? -3.547 -11.631 -6.063 1.00 98.38 130 GLU A CA 1
ATOM 1016 C C . GLU A 1 130 ? -2.398 -11.893 -5.080 1.00 98.38 130 GLU A C 1
ATOM 1018 O O . GLU A 1 130 ? -2.645 -12.173 -3.905 1.00 98.38 130 GLU A O 1
ATOM 1023 N N . VAL A 1 131 ? -1.143 -11.716 -5.507 1.00 98.62 131 VAL A N 1
ATOM 1024 C CA . VAL A 1 131 ? 0.038 -11.865 -4.639 1.00 98.62 131 VAL A CA 1
ATOM 1025 C C . VAL A 1 131 ? -0.041 -10.945 -3.419 1.00 98.62 131 VAL A C 1
ATOM 1027 O O . VAL A 1 131 ? 0.257 -11.385 -2.304 1.00 98.62 131 VAL A O 1
ATOM 1030 N N . LEU A 1 132 ? -0.406 -9.673 -3.599 1.00 98.69 132 LEU A N 1
ATOM 1031 C CA . LEU A 1 132 ? -0.489 -8.695 -2.509 1.00 98.69 132 LEU A CA 1
ATOM 1032 C C . LEU A 1 132 ? -1.575 -9.079 -1.500 1.00 98.69 132 LEU A C 1
ATOM 1034 O O . LEU A 1 132 ? -1.302 -9.104 -0.297 1.00 98.69 132 LEU A O 1
ATOM 1038 N N . VAL A 1 133 ? -2.768 -9.449 -1.978 1.00 98.44 133 VAL A N 1
ATOM 1039 C CA . VAL A 1 133 ? -3.886 -9.887 -1.126 1.00 98.44 133 VAL A CA 1
ATOM 1040 C C . VAL A 1 133 ? -3.535 -11.177 -0.384 1.00 98.44 133 VAL A C 1
ATOM 1042 O O . VAL A 1 133 ? -3.684 -11.243 0.835 1.00 98.44 133 VAL A O 1
ATOM 1045 N N . GLN A 1 134 ? -3.000 -12.187 -1.075 1.00 97.81 134 GLN A N 1
ATOM 1046 C CA . GLN A 1 134 ? -2.596 -13.452 -0.453 1.00 97.81 134 GLN A CA 1
ATOM 1047 C C . GLN A 1 134 ? -1.453 -13.265 0.550 1.00 97.81 134 GLN A C 1
ATOM 1049 O O . GLN A 1 134 ? -1.387 -13.951 1.570 1.00 97.81 134 GLN A O 1
ATOM 1054 N N . THR A 1 135 ? -0.533 -12.341 0.282 1.00 98.38 135 THR A N 1
ATOM 1055 C CA . THR A 1 135 ? 0.554 -12.020 1.211 1.00 98.38 135 THR A CA 1
ATOM 1056 C C . THR A 1 135 ? 0.023 -11.331 2.458 1.00 98.38 135 THR A C 1
ATOM 1058 O O . THR A 1 135 ? 0.407 -11.717 3.560 1.00 98.38 135 THR A O 1
ATOM 1061 N N . ALA A 1 136 ? -0.894 -10.374 2.317 1.00 98.19 136 ALA A N 1
ATOM 1062 C CA . ALA A 1 136 ? -1.554 -9.771 3.467 1.00 98.19 136 ALA A CA 1
ATOM 1063 C C . ALA A 1 136 ? -2.318 -10.818 4.293 1.00 98.19 136 ALA A C 1
ATOM 1065 O O . ALA A 1 136 ? -2.154 -10.862 5.511 1.00 98.19 136 ALA A O 1
ATOM 1066 N N . ASP A 1 137 ? -3.049 -11.721 3.634 1.00 97.44 137 ASP A N 1
ATOM 1067 C CA . ASP A 1 137 ? -3.761 -12.826 4.283 1.00 97.44 137 ASP A CA 1
ATOM 1068 C C . ASP A 1 137 ? -2.820 -13.735 5.081 1.00 97.44 137 ASP A C 1
ATOM 1070 O O . ASP A 1 137 ? -3.088 -14.011 6.248 1.00 97.44 137 ASP A O 1
ATOM 1074 N N . ARG A 1 138 ? -1.692 -14.163 4.494 1.00 97.56 138 ARG A N 1
ATOM 1075 C CA . ARG A 1 138 ? -0.703 -15.030 5.170 1.00 97.56 138 ARG A CA 1
ATOM 1076 C C . ARG A 1 138 ? -0.148 -14.433 6.460 1.00 97.56 138 ARG A C 1
ATOM 1078 O O . ARG A 1 138 ? 0.275 -15.183 7.334 1.00 97.56 138 ARG A O 1
ATOM 1085 N N . TYR A 1 139 ? -0.106 -13.108 6.558 1.00 97.31 139 TYR A N 1
ATOM 1086 C CA . TYR A 1 139 ? 0.446 -12.396 7.708 1.00 97.31 139 TYR A CA 1
ATOM 1087 C C . TYR A 1 139 ? -0.625 -11.722 8.575 1.00 97.31 139 TYR A C 1
ATOM 1089 O O . TYR A 1 139 ? -0.267 -11.015 9.517 1.00 97.31 139 TYR A O 1
ATOM 1097 N N . GLY A 1 140 ? -1.916 -11.929 8.293 1.00 96.75 140 GLY A N 1
ATOM 1098 C CA . GLY A 1 140 ? -3.010 -11.298 9.034 1.00 96.75 140 GLY A CA 1
ATOM 1099 C C . GLY A 1 140 ? -2.953 -9.768 8.981 1.00 96.75 140 GLY A C 1
ATOM 1100 O O . GLY A 1 140 ? -3.099 -9.104 10.007 1.00 96.75 140 GLY A O 1
ATOM 1101 N N . LEU A 1 141 ? -2.679 -9.205 7.804 1.00 98.06 141 LEU A N 1
ATOM 1102 C CA . LEU A 1 141 ? -2.633 -7.762 7.556 1.00 98.06 141 LEU A CA 1
ATOM 1103 C C . LEU A 1 141 ? -3.880 -7.291 6.806 1.00 98.06 141 LEU A C 1
ATOM 1105 O O . LEU A 1 141 ? -4.506 -8.057 6.076 1.00 98.06 141 LEU A O 1
ATOM 1109 N N . ASP A 1 142 ? -4.198 -6.003 6.932 1.00 98.25 142 ASP A N 1
ATOM 1110 C CA . ASP A 1 142 ? -5.112 -5.334 6.007 1.00 98.25 142 ASP A CA 1
ATOM 1111 C C . ASP A 1 142 ? -4.552 -5.423 4.576 1.00 98.25 142 ASP A C 1
ATOM 1113 O O . ASP A 1 142 ? -3.431 -4.977 4.311 1.00 98.25 142 ASP A O 1
ATOM 1117 N N . TYR A 1 143 ? -5.327 -5.992 3.648 1.00 98.38 143 TYR A N 1
ATOM 1118 C CA . TYR A 1 143 ? -4.903 -6.210 2.258 1.00 98.38 143 TYR A CA 1
ATOM 1119 C C . TYR A 1 143 ? -4.526 -4.919 1.518 1.00 98.38 143 TYR A C 1
ATOM 1121 O O . TYR A 1 143 ? -3.748 -4.950 0.564 1.00 98.38 143 TYR A O 1
ATOM 1129 N N . ARG A 1 144 ? -5.028 -3.773 1.986 1.00 98.50 144 ARG A N 1
ATOM 1130 C CA . ARG A 1 144 ? -4.768 -2.451 1.410 1.00 98.50 144 ARG A CA 1
ATOM 1131 C C . ARG A 1 144 ? -3.435 -1.864 1.877 1.00 98.50 144 ARG A C 1
ATOM 1133 O O . ARG A 1 144 ? -2.919 -0.940 1.252 1.00 98.50 144 ARG A O 1
ATOM 1140 N N . LEU A 1 145 ? -2.848 -2.378 2.961 1.00 98.62 145 LEU A N 1
ATOM 1141 C CA . LEU A 1 145 ? -1.684 -1.759 3.603 1.00 98.62 145 LEU A CA 1
ATOM 1142 C C . LEU A 1 145 ? -0.438 -1.759 2.709 1.00 98.62 145 LEU A C 1
ATOM 1144 O O . LEU A 1 145 ? 0.209 -0.722 2.569 1.00 98.62 145 LEU A O 1
ATOM 1148 N N . LEU A 1 146 ? -0.100 -2.896 2.091 1.00 98.56 146 LEU A N 1
ATOM 1149 C CA . LEU A 1 146 ? 1.083 -2.983 1.226 1.00 98.56 146 LEU A CA 1
ATOM 1150 C C . LEU A 1 146 ? 0.962 -2.061 -0.005 1.00 98.56 146 LEU A C 1
ATOM 1152 O O . LEU A 1 146 ? 1.865 -1.238 -0.181 1.00 98.56 146 LEU A O 1
ATOM 1156 N N . PRO A 1 147 ? -0.131 -2.093 -0.805 1.00 98.75 147 PRO A N 1
ATOM 1157 C CA . PRO A 1 147 ? -0.297 -1.156 -1.919 1.00 98.75 147 PRO A CA 1
ATOM 1158 C C . PRO A 1 147 ? -0.262 0.320 -1.493 1.00 98.75 147 PRO A C 1
ATOM 1160 O O . PRO A 1 147 ? 0.354 1.138 -2.176 1.00 98.75 147 PRO A O 1
ATOM 1163 N N . ALA A 1 148 ? -0.873 0.673 -0.355 1.00 98.62 148 ALA A N 1
ATOM 1164 C CA . ALA A 1 148 ? -0.880 2.048 0.149 1.00 98.62 148 ALA A CA 1
ATOM 1165 C C . ALA A 1 148 ? 0.534 2.544 0.502 1.00 98.62 148 ALA A C 1
ATOM 1167 O O . ALA A 1 148 ? 0.909 3.663 0.145 1.00 98.62 148 ALA A O 1
ATOM 1168 N N . ILE A 1 149 ? 1.349 1.703 1.148 1.00 98.38 149 ILE A N 1
ATOM 1169 C CA . ILE A 1 149 ? 2.757 2.020 1.426 1.00 98.38 149 ILE A CA 1
ATOM 1170 C C . ILE A 1 149 ? 3.550 2.109 0.116 1.00 98.38 149 ILE A C 1
ATOM 1172 O O . ILE A 1 149 ? 4.301 3.058 -0.073 1.00 98.38 149 ILE A O 1
ATOM 1176 N N . MET A 1 150 ? 3.361 1.183 -0.829 1.00 98.56 150 MET A N 1
ATOM 1177 C CA . MET A 1 150 ? 4.033 1.231 -2.138 1.00 98.56 150 MET A CA 1
ATOM 1178 C C . MET A 1 150 ? 3.725 2.518 -2.907 1.00 98.56 150 MET A C 1
ATOM 1180 O O . MET A 1 150 ? 4.610 3.086 -3.550 1.00 98.56 150 MET A O 1
ATOM 1184 N N . MET A 1 151 ? 2.478 2.987 -2.851 1.00 98.38 151 MET A N 1
ATOM 1185 C CA . MET A 1 151 ? 2.084 4.268 -3.429 1.00 98.38 151 MET A CA 1
ATOM 1186 C C . MET A 1 151 ? 2.864 5.416 -2.785 1.00 98.38 151 MET A C 1
ATOM 1188 O O . MET A 1 151 ? 3.488 6.209 -3.488 1.00 98.38 151 MET A O 1
ATOM 1192 N N . GLN A 1 152 ? 2.894 5.459 -1.453 1.00 97.56 152 GLN A N 1
ATOM 1193 C CA . GLN A 1 152 ? 3.597 6.496 -0.704 1.00 97.56 152 GLN A CA 1
ATOM 1194 C C . GLN A 1 152 ? 5.118 6.495 -0.941 1.00 97.56 152 GLN A C 1
ATOM 1196 O O . GLN A 1 152 ? 5.732 7.559 -0.999 1.00 97.56 152 GLN A O 1
ATOM 1201 N N . GLU A 1 153 ? 5.731 5.321 -1.061 1.00 96.25 153 GLU A N 1
ATOM 1202 C CA . GLU A 1 153 ? 7.191 5.175 -1.092 1.00 96.25 153 GLU A CA 1
ATOM 1203 C C . GLU A 1 153 ? 7.774 5.264 -2.502 1.00 96.25 153 GLU A C 1
ATOM 1205 O O . GLU A 1 153 ? 8.880 5.771 -2.694 1.00 96.25 153 GLU A O 1
ATOM 1210 N N . SER A 1 154 ? 7.049 4.773 -3.508 1.00 97.00 154 SER A N 1
ATOM 1211 C CA . SER A 1 154 ? 7.582 4.669 -4.869 1.00 97.00 154 SER A CA 1
ATOM 1212 C C . SER A 1 154 ? 6.571 4.938 -5.978 1.00 97.00 154 SER A C 1
ATOM 1214 O O . SER A 1 154 ? 6.848 4.630 -7.142 1.00 97.00 154 SER A O 1
ATOM 1216 N N . ASN A 1 155 ? 5.402 5.493 -5.641 1.00 98.00 155 ASN A N 1
ATOM 1217 C CA . ASN A 1 155 ? 4.295 5.676 -6.577 1.00 98.00 155 ASN A CA 1
ATOM 1218 C C . ASN A 1 155 ? 3.966 4.351 -7.292 1.00 98.00 155 ASN A C 1
ATOM 1220 O O . ASN A 1 155 ? 4.000 4.262 -8.520 1.00 98.00 155 ASN A O 1
ATOM 1224 N N . LEU A 1 156 ? 3.759 3.293 -6.495 1.00 98.19 156 LEU A N 1
ATOM 1225 C CA . LEU A 1 156 ? 3.512 1.920 -6.950 1.00 98.19 156 LEU A CA 1
ATOM 1226 C C . LEU A 1 156 ? 4.621 1.380 -7.859 1.00 98.19 156 LEU A C 1
ATOM 1228 O O . LEU A 1 156 ? 4.343 0.866 -8.939 1.00 98.19 156 LEU A O 1
ATOM 1232 N N . CYS A 1 157 ? 5.875 1.478 -7.407 1.00 97.56 157 CYS A N 1
ATOM 1233 C CA . CYS A 1 157 ? 7.097 1.044 -8.098 1.00 97.56 157 CYS A CA 1
ATOM 1234 C C . CYS A 1 157 ? 7.561 1.921 -9.270 1.00 97.56 157 CYS A C 1
ATOM 1236 O O . CYS A 1 157 ? 8.592 1.615 -9.864 1.00 97.56 157 CYS A O 1
ATOM 1238 N N . LYS A 1 158 ? 6.870 3.013 -9.616 1.00 97.75 158 LYS A N 1
ATOM 1239 C CA . LYS A 1 158 ? 7.272 3.884 -10.737 1.00 97.75 158 LYS A CA 1
ATOM 1240 C C . LYS A 1 158 ? 8.618 4.567 -10.538 1.00 97.75 158 LYS A C 1
ATOM 1242 O O . LYS A 1 158 ? 9.334 4.791 -11.508 1.00 97.75 158 LYS A O 1
ATOM 1247 N N . THR A 1 159 ? 8.937 4.950 -9.305 1.00 96.19 159 THR A N 1
ATOM 1248 C CA . THR A 1 159 ? 10.195 5.644 -8.986 1.00 96.19 159 THR A CA 1
ATOM 1249 C C . THR A 1 159 ? 11.235 4.721 -8.357 1.00 96.19 159 THR A C 1
ATOM 1251 O O . THR A 1 159 ? 12.321 5.182 -8.012 1.00 96.19 159 THR A O 1
ATOM 1254 N N . ALA A 1 160 ? 10.911 3.439 -8.182 1.00 93.31 160 ALA A N 1
ATOM 1255 C CA . ALA A 1 160 ? 11.852 2.439 -7.700 1.00 93.31 160 ALA A CA 1
ATOM 1256 C C . ALA A 1 160 ? 12.759 1.966 -8.844 1.00 93.31 160 ALA A C 1
ATOM 1258 O O . ALA A 1 160 ? 12.341 1.907 -9.999 1.00 93.31 160 ALA A O 1
ATOM 1259 N N . ASP A 1 161 ? 13.994 1.585 -8.516 1.00 93.75 161 ASP A N 1
ATOM 1260 C CA . ASP A 1 161 ? 14.839 0.849 -9.456 1.00 93.75 161 ASP A CA 1
ATOM 1261 C C . ASP A 1 161 ? 14.252 -0.568 -9.635 1.00 93.75 161 ASP A C 1
ATOM 1263 O O . ASP A 1 161 ? 14.146 -1.318 -8.657 1.00 93.75 161 ASP A O 1
ATOM 1267 N N . PRO A 1 162 ? 13.840 -0.960 -10.854 1.00 94.19 162 PRO A N 1
ATOM 1268 C CA . PRO A 1 162 ? 13.233 -2.265 -11.079 1.00 94.19 162 PRO A CA 1
ATOM 1269 C C . PRO A 1 162 ? 14.207 -3.422 -10.830 1.00 94.19 162 PRO A C 1
ATOM 1271 O O . PRO A 1 162 ? 13.759 -4.511 -10.494 1.00 94.19 162 PRO A O 1
ATOM 1274 N N . SER A 1 163 ? 15.526 -3.205 -10.917 1.00 94.31 163 SER A N 1
ATOM 1275 C CA . SER A 1 163 ? 16.530 -4.265 -10.734 1.00 94.31 163 SER A CA 1
ATOM 1276 C C . SER A 1 163 ? 16.639 -4.787 -9.298 1.00 94.31 163 SER A C 1
ATOM 1278 O O . SER A 1 163 ? 17.155 -5.884 -9.081 1.00 94.31 163 SER A O 1
ATOM 1280 N N . ILE 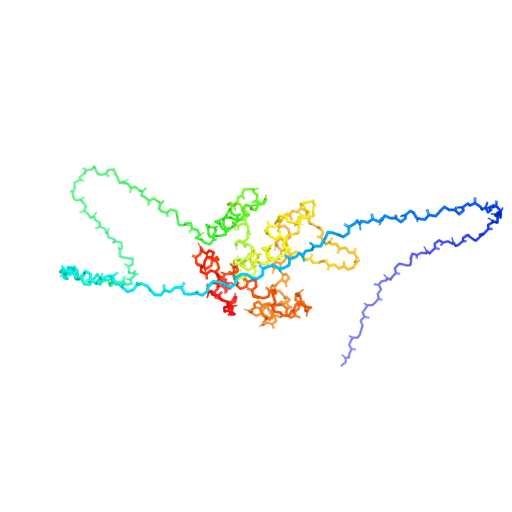A 1 164 ? 16.149 -4.021 -8.317 1.00 93.50 164 ILE A N 1
ATOM 1281 C CA . ILE A 1 164 ? 16.206 -4.382 -6.893 1.00 93.50 164 ILE A CA 1
ATOM 1282 C C . ILE A 1 164 ? 14.869 -4.892 -6.343 1.00 93.50 164 ILE A C 1
ATOM 1284 O O . ILE A 1 164 ? 14.818 -5.335 -5.196 1.00 93.50 164 ILE A O 1
ATOM 1288 N N . HIS A 1 165 ? 13.794 -4.798 -7.131 1.00 96.50 165 HIS A N 1
ATOM 1289 C CA . HIS A 1 165 ? 12.445 -5.262 -6.795 1.00 96.50 165 HIS A CA 1
ATOM 1290 C C . HIS A 1 165 ? 11.879 -4.758 -5.448 1.00 96.50 165 HIS A C 1
ATOM 1292 O O . HIS A 1 165 ? 11.161 -5.482 -4.760 1.00 96.50 165 HIS A O 1
ATOM 1298 N N . ASN A 1 166 ? 12.181 -3.517 -5.045 1.00 95.06 166 ASN A N 1
ATOM 1299 C CA . ASN A 1 166 ? 11.790 -2.966 -3.739 1.00 95.06 166 ASN A CA 1
ATOM 1300 C C . ASN A 1 166 ? 10.926 -1.701 -3.875 1.00 95.06 166 ASN A C 1
ATOM 1302 O O . ASN A 1 166 ? 11.445 -0.596 -4.015 1.00 95.06 166 ASN A O 1
ATOM 1306 N N . CYS A 1 167 ? 9.603 -1.863 -3.804 1.00 94.88 167 CYS A N 1
ATOM 1307 C CA . CYS A 1 167 ? 8.652 -0.752 -3.950 1.00 94.88 167 CYS A CA 1
ATOM 1308 C C . CYS A 1 167 ? 8.225 -0.108 -2.627 1.00 94.88 167 CYS A C 1
ATOM 1310 O O . CYS A 1 167 ? 7.643 0.973 -2.630 1.00 94.88 167 CYS A O 1
ATOM 1312 N N . LEU A 1 168 ? 8.479 -0.781 -1.504 1.00 93.94 168 LEU A N 1
ATOM 1313 C CA . LEU A 1 168 ? 8.063 -0.340 -0.170 1.00 93.94 168 LEU A CA 1
ATOM 1314 C C . LEU A 1 168 ? 9.161 0.436 0.568 1.00 93.94 168 LEU A C 1
ATOM 1316 O O . LEU A 1 168 ? 8.939 0.909 1.676 1.00 93.94 168 LEU A O 1
ATOM 1320 N N . GLY A 1 169 ? 10.368 0.515 0.005 1.00 86.06 169 GLY A N 1
ATOM 1321 C CA . GLY A 1 169 ? 11.500 1.170 0.660 1.00 86.06 169 GLY A CA 1
ATOM 1322 C C . GLY A 1 169 ? 12.040 0.406 1.877 1.00 86.06 169 GLY A C 1
ATOM 1323 O O . GLY A 1 169 ? 12.730 0.979 2.722 1.00 86.06 169 GLY A O 1
ATOM 1324 N N . PHE A 1 170 ? 11.756 -0.897 1.988 1.00 81.50 170 PHE A N 1
ATOM 1325 C CA . PHE A 1 170 ? 12.213 -1.698 3.124 1.00 81.50 170 PHE A CA 1
ATOM 1326 C C . PHE A 1 170 ? 13.736 -1.844 3.141 1.00 81.50 170 PHE A C 1
ATOM 1328 O O . PHE A 1 170 ? 14.367 -2.116 2.120 1.00 81.50 170 PHE A O 1
ATOM 1335 N N . GLY A 1 171 ? 14.330 -1.721 4.330 1.00 74.62 171 GLY A N 1
ATOM 1336 C CA . GLY A 1 171 ? 15.756 -1.980 4.536 1.00 74.62 171 GLY A CA 1
ATOM 1337 C C . GLY A 1 171 ? 16.701 -0.919 3.962 1.00 74.62 171 GLY A C 1
ATOM 1338 O O . GLY A 1 171 ? 17.889 -1.205 3.831 1.00 74.62 171 GLY A O 1
ATOM 1339 N N . ILE A 1 172 ? 16.212 0.287 3.649 1.00 71.38 172 ILE A N 1
ATOM 1340 C CA . ILE A 1 172 ? 17.055 1.415 3.230 1.00 71.38 172 ILE A CA 1
ATOM 1341 C C . ILE A 1 172 ? 17.815 1.967 4.439 1.00 71.38 172 ILE A C 1
ATOM 1343 O O . ILE A 1 172 ? 17.228 2.419 5.422 1.00 71.38 172 ILE A O 1
ATOM 1347 N N . ASN A 1 173 ? 19.144 1.943 4.376 1.00 71.81 173 ASN A N 1
ATOM 1348 C CA . ASN A 1 173 ? 20.012 2.541 5.388 1.00 71.81 173 ASN A CA 1
ATOM 1349 C C . ASN A 1 173 ? 21.264 3.160 4.741 1.00 71.81 173 ASN A C 1
ATOM 1351 O O . ASN A 1 173 ? 21.460 3.093 3.531 1.00 71.81 173 ASN A O 1
ATOM 1355 N N . LYS A 1 174 ? 22.141 3.772 5.550 1.00 67.19 174 LYS A N 1
ATOM 1356 C CA . LYS A 1 174 ? 23.367 4.429 5.051 1.00 67.19 174 LYS A CA 1
ATOM 1357 C C . LYS A 1 174 ? 24.321 3.488 4.296 1.00 67.19 174 LYS A C 1
ATOM 1359 O O . LYS A 1 174 ? 25.174 3.980 3.569 1.00 67.19 174 LYS A O 1
ATOM 1364 N N . ALA A 1 175 ? 24.209 2.175 4.495 1.00 68.25 175 ALA A N 1
ATOM 1365 C CA . ALA A 1 175 ? 25.025 1.160 3.835 1.00 68.25 175 ALA A CA 1
ATOM 1366 C C . ALA A 1 175 ? 24.398 0.619 2.536 1.00 68.25 175 ALA A C 1
ATOM 1368 O O . ALA A 1 175 ? 25.062 -0.133 1.828 1.00 68.25 175 ALA A O 1
ATOM 1369 N N . GLY A 1 176 ? 23.159 1.000 2.204 1.00 72.88 176 GLY A N 1
ATOM 1370 C CA . GLY A 1 176 ? 22.519 0.657 0.935 1.00 72.88 176 GLY A CA 1
ATOM 1371 C C . GLY A 1 176 ? 21.021 0.382 1.043 1.00 72.88 176 GLY A C 1
ATOM 1372 O O . GLY A 1 176 ? 20.423 0.437 2.121 1.00 72.88 176 GLY A O 1
ATOM 1373 N N . THR A 1 177 ? 20.433 0.067 -0.108 1.00 79.06 177 THR A N 1
ATOM 1374 C CA . THR A 1 177 ? 19.047 -0.392 -0.245 1.00 79.06 177 THR A CA 1
ATOM 1375 C C . THR A 1 177 ? 19.029 -1.910 -0.358 1.00 79.06 177 THR A C 1
ATOM 1377 O O . THR A 1 177 ? 19.839 -2.491 -1.080 1.00 79.06 177 THR A O 1
ATOM 1380 N N . LEU A 1 178 ? 18.105 -2.561 0.348 1.00 85.38 178 LEU A N 1
ATOM 1381 C CA . LEU A 1 178 ? 17.919 -4.002 0.233 1.00 85.38 178 LEU A CA 1
ATOM 1382 C C . LEU A 1 178 ? 17.322 -4.344 -1.141 1.00 85.38 178 LEU A C 1
ATOM 1384 O O . LEU A 1 178 ? 16.262 -3.825 -1.497 1.00 85.38 178 LEU A O 1
ATOM 1388 N N . ALA A 1 179 ? 18.008 -5.213 -1.882 1.00 92.19 179 ALA A N 1
ATOM 1389 C CA . ALA A 1 179 ? 17.541 -5.779 -3.143 1.00 92.19 179 ALA A CA 1
ATOM 1390 C C . ALA A 1 179 ? 16.967 -7.186 -2.931 1.00 92.19 179 ALA A C 1
ATOM 1392 O O . ALA A 1 179 ? 17.433 -7.928 -2.061 1.00 92.19 179 ALA A O 1
ATOM 1393 N N . PHE A 1 180 ? 15.979 -7.546 -3.744 1.00 95.25 180 PHE A N 1
ATOM 1394 C CA . PHE A 1 180 ? 15.277 -8.828 -3.707 1.00 95.25 180 PHE A CA 1
ATOM 1395 C C . PHE A 1 180 ? 15.354 -9.536 -5.060 1.00 95.25 180 PHE A C 1
ATOM 1397 O O . PHE A 1 180 ? 15.573 -8.897 -6.090 1.00 95.25 180 PHE A O 1
ATOM 1404 N N . ASN A 1 181 ? 15.152 -10.857 -5.070 1.00 96.12 181 ASN A N 1
ATOM 1405 C CA . ASN A 1 181 ? 15.152 -11.623 -6.321 1.00 96.12 181 ASN A CA 1
ATOM 1406 C C . ASN A 1 181 ? 13.885 -11.374 -7.151 1.00 96.12 181 ASN A C 1
ATOM 1408 O O . ASN A 1 181 ? 13.922 -11.534 -8.368 1.00 96.12 181 ASN A O 1
ATOM 1412 N N . SER A 1 182 ? 12.783 -10.997 -6.497 1.00 97.81 182 SER A N 1
ATOM 1413 C CA . SER A 1 182 ? 11.483 -10.720 -7.107 1.00 97.81 182 SER A CA 1
ATOM 1414 C C . SER A 1 182 ? 10.683 -9.706 -6.278 1.00 97.81 182 SER A C 1
ATOM 1416 O O . SER A 1 182 ? 11.040 -9.397 -5.135 1.00 97.81 182 SER A O 1
ATOM 1418 N N . TYR A 1 183 ? 9.592 -9.181 -6.844 1.00 98.19 183 TYR A N 1
ATOM 1419 C CA . TYR A 1 183 ? 8.667 -8.314 -6.106 1.00 98.19 183 TYR A CA 1
ATOM 1420 C C . TYR A 1 183 ? 7.893 -9.107 -5.043 1.00 98.19 183 TYR A C 1
ATOM 1422 O O . TYR A 1 183 ? 7.675 -8.619 -3.942 1.00 98.19 183 TYR A O 1
ATOM 1430 N N . GLU A 1 184 ? 7.558 -10.362 -5.328 1.00 98.19 184 GLU A N 1
ATOM 1431 C CA . GLU A 1 184 ? 6.929 -11.302 -4.402 1.00 98.19 184 GLU A CA 1
ATOM 1432 C C . GLU A 1 184 ? 7.779 -11.489 -3.132 1.00 98.19 184 GLU A C 1
ATOM 1434 O O . GLU A 1 184 ? 7.255 -11.408 -2.019 1.00 98.19 184 GLU A O 1
ATOM 1439 N N . ASP A 1 185 ? 9.099 -11.663 -3.287 1.00 97.06 185 ASP A N 1
ATOM 1440 C CA . ASP A 1 185 ? 10.046 -11.778 -2.169 1.00 97.06 185 ASP A CA 1
ATOM 1441 C C . ASP A 1 185 ? 10.064 -10.501 -1.313 1.00 97.06 185 ASP A C 1
ATOM 1443 O O . ASP A 1 185 ? 10.176 -10.563 -0.081 1.00 97.06 185 ASP A O 1
ATOM 1447 N N . SER A 1 186 ? 9.962 -9.330 -1.951 1.00 96.94 186 SER A N 1
ATOM 1448 C CA . SER A 1 186 ? 9.956 -8.052 -1.238 1.00 96.94 186 SER A CA 1
ATOM 1449 C C . SER A 1 186 ? 8.642 -7.810 -0.501 1.00 96.94 186 SER A C 1
ATOM 1451 O O . SER A 1 186 ? 8.675 -7.360 0.648 1.00 96.94 186 SER A O 1
ATOM 1453 N N . PHE A 1 187 ? 7.503 -8.184 -1.089 1.00 98.06 187 PHE A N 1
ATOM 1454 C CA . PHE A 1 187 ? 6.189 -8.120 -0.445 1.00 98.06 187 PHE A CA 1
ATOM 1455 C C . PHE A 1 187 ? 6.118 -9.052 0.762 1.00 98.06 187 PHE A C 1
ATOM 1457 O O . PHE A 1 187 ? 5.690 -8.631 1.835 1.00 98.06 187 PHE A O 1
ATOM 1464 N N . ASP A 1 188 ? 6.604 -10.286 0.624 1.00 97.31 188 ASP A N 1
ATOM 1465 C CA . ASP A 1 188 ? 6.664 -11.262 1.713 1.00 97.31 188 ASP A CA 1
ATOM 1466 C C . ASP A 1 188 ? 7.528 -10.762 2.877 1.00 97.31 188 ASP A C 1
ATOM 1468 O O . ASP A 1 188 ? 7.110 -10.775 4.041 1.00 97.31 188 ASP A O 1
ATOM 1472 N N . ARG A 1 189 ? 8.727 -10.246 2.567 1.00 96.06 189 ARG A N 1
ATOM 1473 C CA . ARG A 1 189 ? 9.616 -9.663 3.577 1.00 96.06 189 ARG A CA 1
ATOM 1474 C C . ARG A 1 189 ? 8.962 -8.482 4.289 1.00 96.06 189 ARG A C 1
ATOM 1476 O O . ARG A 1 189 ? 9.040 -8.407 5.516 1.00 96.06 189 ARG A O 1
ATOM 1483 N N . ALA A 1 190 ? 8.370 -7.568 3.528 1.00 96.06 190 ALA A N 1
ATOM 1484 C CA . ALA A 1 190 ? 7.707 -6.384 4.050 1.00 96.06 190 ALA A CA 1
ATOM 1485 C C . ALA A 1 190 ? 6.544 -6.750 4.975 1.00 96.06 190 ALA A C 1
ATOM 1487 O O . ALA A 1 190 ? 6.478 -6.263 6.102 1.00 96.06 190 ALA A O 1
ATOM 1488 N N . ALA A 1 191 ? 5.665 -7.645 4.527 1.00 97.38 191 ALA A N 1
ATOM 1489 C CA . ALA A 1 191 ? 4.499 -8.086 5.278 1.00 97.38 191 ALA A CA 1
ATOM 1490 C C . ALA A 1 191 ? 4.887 -8.742 6.606 1.00 97.38 191 ALA A C 1
ATOM 1492 O O . ALA A 1 191 ? 4.361 -8.371 7.656 1.00 97.38 191 ALA A O 1
ATOM 1493 N N . ARG A 1 192 ? 5.879 -9.639 6.587 1.00 96.62 192 ARG A N 1
ATOM 1494 C CA . ARG A 1 192 ? 6.417 -10.245 7.809 1.00 96.62 192 ARG A CA 1
ATOM 1495 C C . ARG A 1 192 ? 6.929 -9.198 8.792 1.00 96.62 192 ARG A C 1
ATOM 1497 O O . ARG A 1 192 ? 6.596 -9.253 9.972 1.00 96.62 192 ARG A O 1
ATOM 1504 N N . GLU A 1 193 ? 7.725 -8.235 8.324 1.00 95.56 193 GLU A N 1
ATOM 1505 C CA . GLU A 1 193 ? 8.243 -7.185 9.205 1.00 95.56 193 GLU A CA 1
ATOM 1506 C C . GLU A 1 193 ? 7.142 -6.260 9.730 1.00 95.56 193 GLU A C 1
ATOM 1508 O O . GLU A 1 193 ? 7.177 -5.919 10.912 1.00 95.56 193 GLU A O 1
ATOM 1513 N N . LEU A 1 194 ? 6.165 -5.874 8.902 1.00 97.25 194 LEU A N 1
ATOM 1514 C CA . LEU A 1 194 ? 5.005 -5.089 9.340 1.00 97.25 194 LEU A CA 1
ATOM 1515 C C . LEU A 1 194 ? 4.240 -5.820 10.440 1.00 97.25 194 LEU A C 1
ATOM 1517 O O . LEU A 1 194 ? 3.949 -5.234 11.482 1.00 97.25 194 LEU A O 1
ATOM 1521 N N . LYS A 1 195 ? 3.989 -7.116 10.254 1.00 97.25 195 LYS A N 1
ATOM 1522 C CA . LYS A 1 195 ? 3.313 -7.938 11.252 1.00 97.25 195 LYS A CA 1
ATOM 1523 C C . LYS A 1 195 ? 4.105 -8.003 12.558 1.00 97.25 195 LYS A C 1
ATOM 1525 O O . LYS A 1 195 ? 3.635 -7.507 13.578 1.00 97.25 195 LYS A O 1
ATOM 1530 N N . GLU A 1 196 ? 5.330 -8.521 12.518 1.00 97.12 196 GLU A N 1
ATOM 1531 C CA . GLU A 1 196 ? 6.142 -8.796 13.714 1.00 97.12 196 GLU A CA 1
ATOM 1532 C C . GLU A 1 196 ? 6.565 -7.526 14.467 1.00 97.12 196 GLU A C 1
ATOM 1534 O O . GLU A 1 196 ? 6.702 -7.511 15.695 1.00 97.12 196 GLU A O 1
ATOM 1539 N N . ARG A 1 197 ? 6.860 -6.448 13.731 1.00 96.25 197 ARG A N 1
ATOM 1540 C CA . ARG A 1 197 ? 7.481 -5.248 14.304 1.00 96.25 197 ARG A CA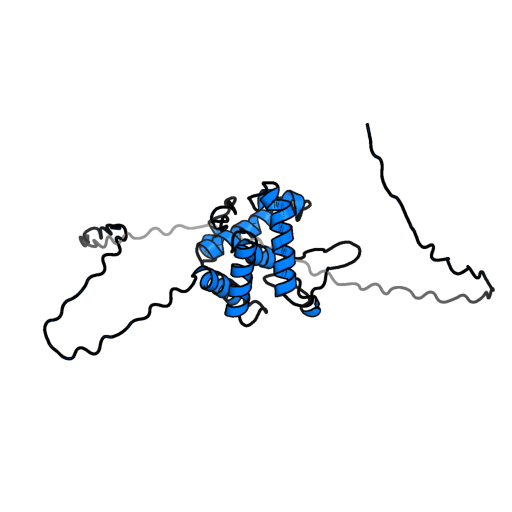 1
ATOM 1541 C C . ARG A 1 197 ? 6.504 -4.114 14.547 1.00 96.25 197 ARG A C 1
ATOM 1543 O O . ARG A 1 197 ? 6.909 -3.160 15.210 1.00 96.25 197 ARG A O 1
ATOM 1550 N N . TYR A 1 198 ? 5.281 -4.188 14.036 1.00 97.44 198 TYR A N 1
ATOM 1551 C CA . TYR A 1 198 ? 4.307 -3.111 14.174 1.00 97.44 198 TYR A CA 1
ATOM 1552 C C . TYR A 1 198 ? 2.980 -3.650 14.690 1.00 97.44 198 TYR A C 1
ATOM 1554 O O . TYR A 1 198 ? 2.641 -3.378 15.841 1.00 97.44 198 TYR A O 1
ATOM 1562 N N . ILE A 1 199 ? 2.283 -4.467 13.899 1.00 97.62 199 ILE A N 1
ATOM 1563 C CA . ILE A 1 199 ? 0.938 -4.938 14.256 1.00 97.62 199 ILE A CA 1
ATOM 1564 C C . ILE A 1 199 ? 0.965 -5.748 15.562 1.00 97.62 199 ILE A C 1
ATOM 1566 O O . ILE A 1 199 ? 0.205 -5.455 16.481 1.00 97.62 199 ILE A O 1
ATOM 1570 N N . ASP A 1 200 ? 1.913 -6.678 15.716 1.00 97.00 200 ASP A N 1
ATOM 1571 C CA . ASP A 1 200 ? 2.074 -7.486 16.941 1.00 97.00 200 ASP A CA 1
ATOM 1572 C C . ASP A 1 200 ? 2.574 -6.690 18.150 1.00 97.00 200 ASP A C 1
ATOM 1574 O O . ASP A 1 200 ? 2.544 -7.170 19.283 1.00 97.00 200 ASP A O 1
ATOM 1578 N N . GLN A 1 201 ? 3.016 -5.454 17.926 1.00 97.38 201 GLN A N 1
ATOM 1579 C CA . GLN A 1 201 ? 3.374 -4.504 18.978 1.00 97.38 201 GLN A CA 1
ATOM 1580 C C . GLN A 1 201 ? 2.209 -3.561 19.322 1.00 97.38 201 GLN A C 1
ATOM 1582 O O . GLN A 1 201 ? 2.376 -2.679 20.162 1.00 97.38 201 GLN A O 1
ATOM 1587 N N . GLY A 1 202 ? 1.038 -3.752 18.704 1.00 97.06 202 GLY A N 1
ATOM 1588 C CA . GLY A 1 202 ? -0.163 -2.946 18.918 1.00 97.06 202 GLY A CA 1
ATOM 1589 C C . GLY A 1 202 ? -0.233 -1.673 18.075 1.00 97.06 202 GLY A C 1
ATOM 1590 O O . GLY A 1 202 ? -1.113 -0.855 18.316 1.00 97.06 202 GLY A O 1
ATOM 1591 N N . LEU A 1 203 ? 0.661 -1.492 17.096 1.00 97.81 203 LEU A N 1
ATOM 1592 C CA . LEU A 1 203 ? 0.640 -0.347 16.181 1.00 97.81 203 LEU A CA 1
ATOM 1593 C C . LEU A 1 203 ? -0.319 -0.697 15.042 1.00 97.81 203 LEU A C 1
ATOM 1595 O O . LEU A 1 203 ? 0.073 -1.331 14.066 1.00 97.81 203 LEU A O 1
ATOM 1599 N N . THR A 1 204 ? -1.583 -0.331 15.202 1.00 97.25 204 THR A N 1
ATOM 1600 C CA . THR A 1 204 ? -2.711 -0.787 14.369 1.00 97.25 204 THR A CA 1
ATOM 1601 C C . THR A 1 204 ? -3.264 0.304 13.458 1.00 97.25 204 THR A C 1
ATOM 1603 O O . THR A 1 204 ? -4.307 0.136 12.830 1.00 97.25 204 THR A O 1
ATOM 1606 N N . THR A 1 205 ? -2.539 1.415 13.353 1.00 98.12 205 THR A N 1
ATOM 1607 C C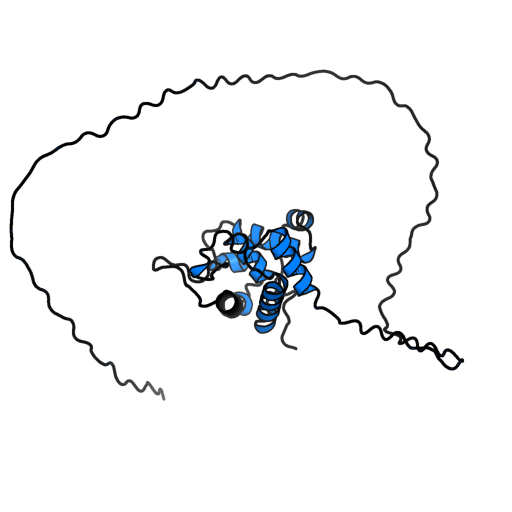A . THR A 1 205 ? -2.890 2.573 12.531 1.00 98.12 205 THR A CA 1
ATOM 1608 C C . THR A 1 205 ? -1.686 3.103 11.749 1.00 98.12 205 THR A C 1
ATOM 1610 O O . THR A 1 205 ? -0.548 2.949 12.212 1.00 98.12 205 THR A O 1
ATOM 1613 N N . PRO A 1 206 ? -1.876 3.766 10.589 1.00 97.88 206 PRO A N 1
ATOM 1614 C CA . PRO A 1 206 ? -0.773 4.401 9.864 1.00 97.88 206 PRO A CA 1
ATOM 1615 C C . PRO A 1 206 ? 0.004 5.417 10.708 1.00 97.88 206 PRO A C 1
ATOM 1617 O O . PRO A 1 206 ? 1.228 5.481 10.620 1.00 97.88 206 PRO A O 1
ATOM 1620 N N . GLU A 1 207 ? -0.675 6.175 11.565 1.00 97.38 207 GLU A N 1
ATOM 1621 C CA . GLU A 1 207 ? -0.084 7.137 12.495 1.00 97.38 207 GLU A CA 1
ATOM 1622 C C . GLU A 1 207 ? 0.871 6.464 13.482 1.00 97.38 207 GLU A C 1
ATOM 1624 O O . GLU A 1 207 ? 1.984 6.951 13.683 1.00 97.38 207 GLU A O 1
ATOM 1629 N N . GLU A 1 208 ? 0.472 5.334 14.070 1.00 97.69 208 GLU A N 1
ATOM 1630 C CA . GLU A 1 208 ? 1.320 4.552 14.973 1.00 97.69 208 GLU A CA 1
ATOM 1631 C C . GLU A 1 208 ? 2.488 3.908 14.221 1.00 97.69 208 GLU A C 1
ATOM 1633 O O . GLU A 1 208 ? 3.629 3.984 14.683 1.00 97.69 208 GLU A O 1
ATOM 1638 N N . ILE A 1 209 ? 2.239 3.334 13.039 1.00 97.44 209 ILE A N 1
ATOM 1639 C CA . ILE A 1 209 ? 3.283 2.741 12.191 1.00 97.44 209 ILE A CA 1
ATOM 1640 C C . ILE A 1 209 ? 4.341 3.786 11.822 1.00 97.44 209 ILE A C 1
ATOM 1642 O O . ILE A 1 209 ? 5.541 3.523 11.957 1.00 97.44 209 ILE A O 1
ATOM 1646 N N . MET A 1 210 ? 3.918 4.989 11.428 1.00 96.50 210 MET A N 1
ATOM 1647 C CA . MET A 1 210 ? 4.792 6.097 11.034 1.00 96.50 210 MET A CA 1
ATOM 1648 C C . MET A 1 210 ? 5.826 6.437 12.111 1.00 96.50 210 MET A C 1
ATOM 1650 O O . MET A 1 210 ? 6.974 6.728 11.773 1.00 96.50 210 MET A O 1
ATOM 1654 N N . THR A 1 211 ? 5.462 6.347 13.398 1.00 95.19 211 THR A N 1
ATOM 1655 C CA . THR A 1 211 ? 6.377 6.656 14.517 1.00 95.19 211 THR A CA 1
ATOM 1656 C C . THR A 1 211 ? 7.661 5.826 14.496 1.00 95.19 211 THR A C 1
ATOM 1658 O O . THR A 1 211 ? 8.672 6.241 15.062 1.00 95.19 211 THR A O 1
ATOM 1661 N N . LYS A 1 212 ? 7.635 4.666 13.832 1.00 94.38 212 LYS A N 1
ATOM 1662 C CA . LYS A 1 212 ? 8.757 3.733 13.728 1.00 94.38 212 LYS A CA 1
ATOM 1663 C C . LYS A 1 212 ? 9.240 3.541 12.291 1.00 94.38 212 LYS A C 1
ATOM 1665 O O . LYS A 1 212 ? 10.446 3.429 12.089 1.00 94.38 212 LYS A O 1
ATOM 1670 N N . TYR A 1 213 ? 8.337 3.536 11.312 1.00 92.12 213 TYR A N 1
ATOM 1671 C CA . TYR A 1 213 ? 8.669 3.337 9.899 1.00 92.12 213 TYR A CA 1
ATOM 1672 C C . TYR A 1 213 ? 9.400 4.553 9.316 1.00 92.12 213 TYR A C 1
ATOM 1674 O O . TYR A 1 213 ? 10.425 4.422 8.652 1.00 92.12 213 TYR A O 1
ATOM 1682 N N . THR A 1 214 ? 8.906 5.750 9.636 1.00 92.00 214 THR A N 1
ATOM 1683 C CA . THR A 1 214 ? 9.374 7.036 9.099 1.00 92.00 214 THR A CA 1
ATOM 1684 C C . THR A 1 214 ? 9.319 8.113 10.195 1.00 92.00 214 THR A C 1
ATOM 1686 O O . THR A 1 214 ? 8.597 9.102 10.070 1.00 92.00 214 THR A O 1
ATOM 1689 N N . PRO A 1 215 ? 10.112 7.975 11.281 1.00 89.88 215 PRO A N 1
ATOM 1690 C CA . PRO A 1 215 ? 10.013 8.816 12.483 1.00 89.88 215 PRO A CA 1
ATOM 1691 C C . PRO A 1 215 ? 10.310 10.305 12.250 1.00 89.88 215 PRO A C 1
ATOM 1693 O O . PRO A 1 215 ? 9.965 11.142 13.078 1.00 89.88 215 PRO A O 1
ATOM 1696 N N . SER A 1 216 ? 10.978 10.652 11.148 1.00 92.00 216 SER A N 1
ATOM 1697 C CA . SER A 1 216 ? 11.214 12.043 10.752 1.00 92.00 216 SER A CA 1
ATOM 1698 C C . SER A 1 216 ? 10.000 12.698 10.085 1.00 92.00 216 SER A C 1
ATOM 1700 O O . SER A 1 216 ? 9.993 13.918 9.918 1.00 92.00 216 SER A O 1
ATOM 1702 N N . SER A 1 217 ? 8.983 11.923 9.692 1.00 93.12 217 SER A N 1
ATOM 1703 C CA . SER A 1 217 ? 7.739 12.461 9.146 1.00 93.12 217 SER A CA 1
ATOM 1704 C C . SER A 1 217 ? 6.924 13.137 10.245 1.00 93.12 217 SER A C 1
ATOM 1706 O O . SER A 1 217 ? 6.737 12.609 11.337 1.00 93.12 217 SER A O 1
ATOM 1708 N N . ASN A 1 218 ? 6.382 14.308 9.931 1.00 92.81 218 ASN A N 1
ATOM 1709 C CA . ASN A 1 218 ? 5.517 15.088 10.812 1.00 92.81 218 ASN A CA 1
ATOM 1710 C C . ASN A 1 218 ? 4.021 14.814 10.558 1.00 92.81 218 ASN A C 1
ATOM 1712 O O . ASN A 1 218 ? 3.199 15.725 10.654 1.00 92.81 218 ASN A O 1
ATOM 1716 N N . GLY A 1 219 ? 3.664 13.582 10.179 1.00 95.00 219 GLY A N 1
ATOM 1717 C CA . GLY A 1 219 ? 2.284 13.185 9.866 1.00 95.00 219 GLY A CA 1
ATOM 1718 C C . GLY A 1 219 ? 1.950 13.141 8.377 1.00 95.00 219 GLY A C 1
ATOM 1719 O O . GLY A 1 219 ? 0.899 12.625 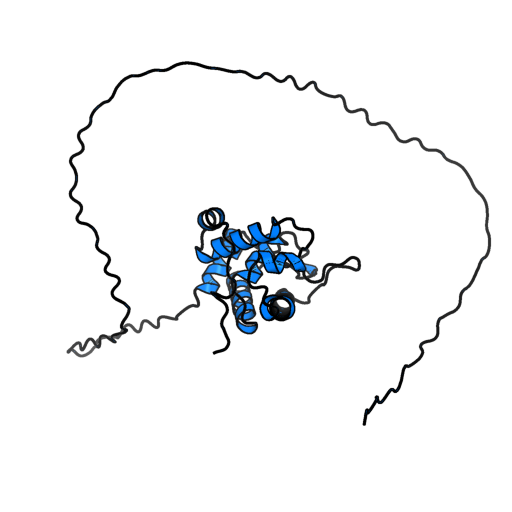8.009 1.00 95.00 219 GLY A O 1
ATOM 1720 N N . SER A 1 220 ? 2.818 13.655 7.500 1.00 95.19 220 SER A N 1
ATOM 1721 C CA . SER A 1 220 ? 2.578 13.614 6.050 1.00 95.19 220 SER A CA 1
ATOM 1722 C C . SER A 1 220 ? 2.510 12.192 5.501 1.00 95.19 220 SER A C 1
ATOM 1724 O O . SER A 1 220 ? 1.671 11.919 4.646 1.00 95.19 220 SER A O 1
ATOM 1726 N N . TRP A 1 221 ? 3.343 11.291 6.024 1.00 96.62 221 TRP A N 1
ATOM 1727 C CA . TRP A 1 221 ? 3.370 9.893 5.609 1.00 96.62 221 TRP A CA 1
ATOM 1728 C C . TRP A 1 221 ? 2.064 9.188 5.980 1.00 96.62 221 TRP A C 1
ATOM 1730 O O . TRP A 1 221 ? 1.401 8.636 5.107 1.00 96.62 221 TRP A O 1
ATOM 1740 N N . ALA A 1 222 ? 1.644 9.292 7.247 1.00 97.25 222 ALA A N 1
ATOM 1741 C CA . ALA A 1 222 ? 0.415 8.659 7.724 1.00 97.25 222 ALA A CA 1
ATOM 1742 C C . ALA A 1 222 ? -0.821 9.180 6.981 1.00 97.25 222 ALA A C 1
ATOM 1744 O O . ALA A 1 222 ? -1.648 8.387 6.544 1.00 97.25 222 ALA A O 1
ATOM 1745 N N . ARG A 1 223 ? -0.908 10.499 6.750 1.00 96.81 223 ARG A N 1
ATOM 1746 C CA . ARG A 1 223 ? -2.011 11.107 5.987 1.00 96.81 223 ARG A CA 1
ATOM 1747 C C . ARG A 1 223 ? -2.117 10.541 4.572 1.00 96.81 223 ARG A C 1
ATOM 1749 O O . ARG A 1 223 ? -3.214 10.240 4.120 1.00 96.81 223 ARG A O 1
ATOM 1756 N N . SER A 1 224 ? -0.985 10.401 3.886 1.00 96.75 224 SER A N 1
ATOM 1757 C CA . SER A 1 224 ? -0.947 9.830 2.539 1.00 96.75 224 SER A CA 1
ATOM 1758 C C . SER A 1 224 ? -1.376 8.363 2.551 1.00 96.75 224 SER A C 1
ATOM 1760 O O . SER A 1 224 ? -2.276 7.979 1.814 1.00 96.75 224 SER A O 1
ATOM 1762 N N . VAL A 1 225 ? -0.819 7.549 3.456 1.00 98.00 225 VAL A N 1
ATOM 1763 C CA . VAL A 1 225 ? -1.203 6.134 3.587 1.00 98.00 225 VAL A CA 1
ATOM 1764 C C . VAL A 1 225 ? -2.699 5.984 3.888 1.00 98.00 225 VAL A C 1
ATOM 1766 O O . VAL A 1 225 ? -3.358 5.196 3.217 1.00 98.00 225 VAL A O 1
ATOM 1769 N N . ASN A 1 226 ? -3.260 6.772 4.812 1.00 98.19 226 ASN A N 1
ATOM 1770 C CA . ASN A 1 226 ? -4.704 6.788 5.088 1.00 98.19 226 ASN A CA 1
ATOM 1771 C C . ASN A 1 226 ? -5.534 7.115 3.839 1.00 98.19 226 ASN A C 1
ATOM 1773 O O . ASN A 1 226 ? -6.506 6.421 3.550 1.00 98.19 226 ASN A O 1
ATOM 1777 N N . GLN A 1 227 ? -5.128 8.115 3.055 1.00 97.88 227 GLN A N 1
ATOM 1778 C CA . GLN A 1 227 ? -5.826 8.477 1.821 1.00 97.88 227 GLN A CA 1
ATOM 1779 C C . GLN A 1 227 ? -5.866 7.315 0.812 1.00 97.88 227 GLN A C 1
ATOM 1781 O O . GLN A 1 227 ? -6.918 7.056 0.228 1.00 97.88 227 GLN A O 1
ATOM 1786 N N . TRP A 1 228 ? -4.767 6.574 0.636 1.00 98.31 228 TRP A N 1
ATOM 1787 C CA . TRP A 1 228 ? -4.731 5.414 -0.269 1.00 98.31 228 TRP A CA 1
ATOM 1788 C C . TRP A 1 228 ? -5.513 4.209 0.269 1.00 98.31 228 TRP A C 1
ATOM 1790 O O . TRP A 1 228 ? -6.168 3.510 -0.504 1.00 98.31 228 TRP A O 1
ATOM 1800 N N . LEU A 1 229 ? -5.500 3.984 1.588 1.00 98.31 229 LEU A N 1
ATOM 1801 C CA . LEU A 1 229 ? -6.338 2.967 2.237 1.00 98.31 229 LEU A CA 1
ATOM 1802 C C . LEU A 1 229 ? -7.829 3.240 2.000 1.00 98.31 229 LEU A C 1
ATOM 1804 O O . LEU A 1 229 ? -8.575 2.325 1.646 1.00 98.31 229 LEU A O 1
ATOM 1808 N N . ASN A 1 230 ? -8.249 4.497 2.153 1.00 97.75 230 ASN A N 1
ATOM 1809 C CA . ASN A 1 230 ? -9.628 4.924 1.919 1.00 97.75 230 ASN A CA 1
ATOM 1810 C C . ASN A 1 230 ? -9.987 4.924 0.432 1.00 97.75 230 ASN A C 1
ATOM 1812 O O . ASN A 1 230 ? -11.112 4.606 0.058 1.00 97.75 230 ASN A O 1
ATOM 1816 N N . GLU A 1 231 ? -9.040 5.231 -0.446 1.00 97.75 231 GLU A N 1
ATOM 1817 C CA . GLU A 1 231 ? -9.266 5.097 -1.878 1.00 97.75 231 GLU A CA 1
ATOM 1818 C C . GLU A 1 231 ? -9.569 3.650 -2.278 1.00 97.75 231 GLU A C 1
ATOM 1820 O O . GLU A 1 231 ? -10.519 3.435 -3.027 1.00 97.75 231 GLU A O 1
ATOM 1825 N N . MET A 1 232 ? -8.813 2.672 -1.770 1.00 98.06 232 MET A N 1
ATOM 1826 C CA . MET A 1 232 ? -9.091 1.253 -2.025 1.00 98.06 232 MET A CA 1
ATOM 1827 C C . MET A 1 232 ? -10.379 0.783 -1.343 1.00 98.06 232 MET A C 1
ATOM 1829 O O . MET A 1 232 ? -11.135 0.035 -1.949 1.00 98.06 232 MET A O 1
ATOM 1833 N N . GLU A 1 233 ? -10.676 1.260 -0.131 1.00 96.19 233 GLU A N 1
ATOM 1834 C CA . GLU A 1 233 ? -11.940 0.969 0.569 1.00 96.19 233 GLU A CA 1
ATOM 1835 C C . GLU A 1 233 ? -13.166 1.238 -0.303 1.00 96.19 233 GLU A C 1
ATOM 1837 O O . GLU A 1 233 ? -14.105 0.447 -0.369 1.00 96.19 233 GLU A O 1
ATOM 1842 N N . TYR A 1 234 ? -13.157 2.397 -0.955 1.00 96.00 234 TYR A N 1
ATOM 1843 C CA . TYR A 1 234 ? -14.282 2.883 -1.736 1.00 96.00 234 TYR A CA 1
ATOM 1844 C C . TYR A 1 234 ? -14.103 2.698 -3.241 1.00 96.00 234 TYR A C 1
ATOM 1846 O O . TYR A 1 234 ? -14.944 3.184 -4.003 1.00 96.00 234 TYR A O 1
ATOM 1854 N N . ASP A 1 235 ? -12.995 2.080 -3.649 1.00 96.62 235 ASP A N 1
ATOM 1855 C CA . ASP A 1 235 ? -12.496 2.014 -5.020 1.00 96.62 235 ASP A CA 1
ATOM 1856 C C . ASP A 1 235 ? -12.621 3.363 -5.769 1.00 96.62 235 ASP A C 1
ATOM 1858 O O . ASP A 1 235 ? -13.103 3.455 -6.898 1.00 96.62 235 ASP A O 1
ATOM 1862 N N . SER A 1 236 ? -12.243 4.468 -5.112 1.00 96.31 236 SER A N 1
ATOM 1863 C CA . SER A 1 236 ? -12.489 5.831 -5.606 1.00 96.31 236 SER A CA 1
ATOM 1864 C C . SER A 1 236 ? -11.497 6.857 -5.062 1.00 96.31 236 SER A C 1
ATOM 1866 O O . SER A 1 236 ? -11.465 7.134 -3.862 1.00 96.31 236 SER A O 1
ATOM 1868 N N . HIS A 1 237 ? -10.750 7.501 -5.965 1.00 95.19 237 HIS A N 1
ATOM 1869 C CA . HIS A 1 237 ? -9.779 8.537 -5.602 1.00 95.19 237 HIS A CA 1
ATOM 1870 C C . HIS A 1 237 ? -10.407 9.718 -4.856 1.00 95.19 237 HIS A C 1
ATOM 1872 O O . HIS A 1 237 ? -9.901 10.150 -3.823 1.00 95.19 237 HIS A O 1
ATOM 1878 N N . GLN A 1 238 ? -11.553 10.207 -5.337 1.00 95.94 238 GLN A N 1
ATOM 1879 C CA . GLN A 1 238 ? -12.249 11.323 -4.702 1.00 95.94 238 GLN A CA 1
ATOM 1880 C C . GLN A 1 238 ? -12.636 10.992 -3.254 1.00 95.94 238 GLN A C 1
ATOM 1882 O O . GLN A 1 238 ? -12.375 11.786 -2.354 1.00 95.94 238 GLN A O 1
ATOM 1887 N N . LYS A 1 239 ? -13.192 9.800 -3.011 1.00 94.69 239 LYS A N 1
ATOM 1888 C CA . LYS A 1 239 ? -13.540 9.375 -1.650 1.00 94.69 239 LYS A CA 1
ATOM 1889 C C . LYS A 1 239 ? -12.307 9.152 -0.777 1.00 94.69 239 LYS A C 1
ATOM 1891 O O . LYS A 1 239 ? -12.383 9.395 0.422 1.00 94.69 239 LYS A O 1
ATOM 1896 N N . GLY A 1 240 ? -11.180 8.735 -1.353 1.00 94.50 240 GLY A N 1
ATOM 1897 C CA . GLY A 1 240 ? -9.902 8.689 -0.642 1.00 94.50 240 GLY A CA 1
ATOM 1898 C C . GLY A 1 240 ? -9.469 10.064 -0.127 1.00 94.50 240 GLY A C 1
ATOM 1899 O O . GLY A 1 240 ? -9.047 10.181 1.016 1.00 94.50 240 GLY A O 1
ATOM 1900 N N . LEU A 1 241 ? -9.625 11.119 -0.936 1.00 93.31 241 LEU A N 1
ATOM 1901 C CA . LEU A 1 241 ? -9.302 12.499 -0.541 1.00 93.31 241 LEU A CA 1
ATOM 1902 C C . LEU A 1 241 ? -10.264 13.070 0.511 1.00 93.31 241 LEU A C 1
ATOM 1904 O O . LEU A 1 241 ? -9.854 13.871 1.346 1.00 93.31 241 LEU A O 1
ATOM 1908 N N . GLU A 1 242 ? -11.541 12.692 0.448 1.00 92.31 242 GLU A N 1
ATOM 1909 C CA . GLU A 1 242 ? -12.580 13.156 1.378 1.00 92.31 242 GLU A CA 1
ATOM 1910 C C . GLU A 1 242 ? -12.479 12.501 2.764 1.00 92.31 242 GLU A C 1
ATOM 1912 O O . GLU A 1 242 ? -12.981 13.057 3.740 1.00 92.31 242 GLU A O 1
ATOM 1917 N N . ASN A 1 243 ? -11.828 11.338 2.861 1.00 82.50 243 ASN A N 1
ATOM 1918 C CA . ASN A 1 243 ? -11.652 10.595 4.104 1.00 82.50 243 ASN A CA 1
ATOM 1919 C C . ASN A 1 243 ? -10.178 10.641 4.536 1.00 82.50 243 ASN A C 1
ATOM 1921 O O . ASN A 1 243 ? -9.359 9.845 4.085 1.00 82.50 243 ASN A O 1
ATOM 1925 N N . ASP A 1 244 ? -9.838 11.556 5.442 1.00 71.19 244 ASP A N 1
ATOM 1926 C CA . ASP A 1 244 ? -8.486 11.723 6.001 1.00 71.19 244 ASP A CA 1
ATOM 1927 C C . ASP A 1 244 ? -8.337 11.141 7.419 1.00 71.19 244 ASP A C 1
ATOM 1929 O O . ASP A 1 244 ? -7.349 11.393 8.111 1.00 71.19 244 ASP A O 1
ATOM 1933 N N . GLY A 1 245 ? -9.329 10.355 7.849 1.00 81.19 245 GLY A N 1
ATOM 1934 C CA . GLY A 1 245 ? -9.367 9.736 9.165 1.00 81.19 245 GLY A CA 1
ATOM 1935 C C . GLY A 1 245 ? -8.284 8.677 9.368 1.00 81.19 245 GLY A C 1
ATOM 1936 O O . GLY A 1 245 ? -7.824 8.029 8.429 1.00 81.19 245 GLY A O 1
ATOM 1937 N N . ASN A 1 246 ? -7.925 8.480 10.635 1.00 87.19 246 ASN A N 1
ATOM 1938 C CA . ASN A 1 246 ? -6.998 7.441 11.053 1.00 87.19 246 ASN A CA 1
ATOM 1939 C C . ASN A 1 246 ? -7.646 6.047 10.898 1.00 87.19 246 ASN A C 1
ATOM 1941 O O . ASN A 1 246 ? -8.559 5.685 11.648 1.00 87.19 246 ASN A O 1
ATOM 1945 N N . THR A 1 247 ? -7.180 5.281 9.911 1.00 93.31 247 THR A N 1
ATOM 1946 C CA . THR A 1 247 ? -7.724 3.971 9.541 1.00 93.31 247 THR A CA 1
ATOM 1947 C C . THR A 1 247 ? -7.258 2.887 10.508 1.00 93.31 247 THR A C 1
ATOM 1949 O O . THR A 1 247 ? -6.063 2.664 10.689 1.00 93.31 247 THR A O 1
ATOM 1952 N N . ASN A 1 248 ? -8.209 2.142 11.074 1.00 95.94 248 ASN A N 1
ATOM 1953 C CA . ASN A 1 248 ? -7.907 0.943 11.850 1.00 95.94 248 ASN A CA 1
ATOM 1954 C C . ASN A 1 248 ? -7.573 -0.229 10.910 1.00 95.94 248 ASN A C 1
ATOM 1956 O O . ASN A 1 248 ? -8.448 -0.754 10.221 1.00 95.94 248 ASN A O 1
ATOM 1960 N N . LEU A 1 249 ? -6.315 -0.668 10.930 1.00 96.81 249 LEU A N 1
ATOM 1961 C CA . LEU A 1 249 ? -5.784 -1.743 10.083 1.00 96.81 249 LEU A CA 1
ATOM 1962 C C . LEU A 1 249 ? -6.215 -3.148 10.533 1.00 96.81 249 LEU A C 1
ATOM 1964 O O . LEU A 1 249 ? -5.841 -4.140 9.914 1.00 96.81 249 LEU A O 1
ATOM 1968 N N . MET A 1 250 ? -7.002 -3.255 11.603 1.00 95.38 250 MET A N 1
ATOM 1969 C CA . MET A 1 250 ? -7.540 -4.530 12.084 1.00 95.38 250 MET A CA 1
ATOM 1970 C C . MET A 1 250 ? -8.923 -4.856 11.514 1.00 95.38 250 MET A C 1
ATOM 1972 O O . MET A 1 250 ? -9.468 -5.910 11.821 1.00 95.38 250 MET A O 1
ATOM 1976 N N . VAL A 1 251 ? -9.517 -3.963 10.714 1.00 93.44 251 VAL A N 1
ATOM 1977 C CA . VAL A 1 251 ? -10.864 -4.169 10.148 1.00 93.44 251 VAL A CA 1
ATOM 1978 C C . VAL A 1 251 ? -10.860 -5.252 9.067 1.00 93.44 251 VAL A C 1
ATOM 1980 O O . VAL A 1 251 ? -11.764 -6.083 9.037 1.00 93.44 251 VAL A O 1
ATOM 1983 N N . TYR A 1 252 ? -9.842 -5.256 8.201 1.00 92.81 252 TYR A N 1
ATOM 1984 C CA . TYR A 1 252 ? -9.738 -6.177 7.061 1.00 92.81 252 TYR A CA 1
ATOM 1985 C C . TYR A 1 252 ? -8.593 -7.177 7.167 1.00 92.81 252 TYR A C 1
ATOM 1987 O O . TYR A 1 252 ? -8.307 -7.882 6.197 1.00 92.81 252 TYR A O 1
ATOM 1995 N N . SER A 1 253 ? -7.933 -7.259 8.320 1.00 87.62 253 SER A N 1
ATOM 1996 C CA . SER A 1 253 ? -7.031 -8.370 8.573 1.00 87.62 253 SER A CA 1
ATOM 1997 C C . SER A 1 253 ? -7.850 -9.640 8.777 1.00 87.62 253 SER A C 1
ATOM 1999 O O . SER A 1 253 ? -8.800 -9.674 9.562 1.00 87.62 253 SER A O 1
ATOM 2001 N N . LYS A 1 254 ? -7.488 -10.717 8.074 1.00 80.50 254 LYS A N 1
ATOM 2002 C CA . LYS A 1 254 ? -7.949 -12.045 8.479 1.00 80.50 254 LYS A CA 1
ATOM 2003 C C . LYS A 1 254 ? -7.312 -12.334 9.833 1.00 80.50 254 LYS A C 1
ATOM 2005 O O . LYS A 1 254 ? -6.112 -12.578 9.912 1.00 80.50 254 LYS A O 1
ATOM 2010 N N . SER A 1 255 ? -8.094 -12.253 10.904 1.00 56.25 255 SER A N 1
ATOM 2011 C CA . SER A 1 255 ? -7.715 -12.907 12.148 1.00 56.25 255 SER A CA 1
ATOM 2012 C C . SER A 1 255 ? -7.724 -14.408 11.887 1.00 56.25 255 SER A C 1
ATOM 2014 O O . SER A 1 255 ? -8.684 -14.915 11.306 1.00 56.25 255 SER A O 1
ATOM 2016 N N . ASP A 1 256 ? -6.647 -15.096 12.270 1.00 48.31 256 ASP A N 1
ATOM 2017 C CA . ASP A 1 256 ? -6.566 -16.556 12.222 1.00 48.31 256 ASP A CA 1
ATOM 2018 C C . ASP A 1 256 ? -7.854 -17.144 12.835 1.00 48.31 256 ASP A C 1
ATOM 2020 O O . ASP A 1 256 ? -8.113 -16.965 14.030 1.00 48.31 256 ASP A O 1
ATOM 2024 N N . GLN A 1 257 ? -8.701 -17.748 11.992 1.00 35.03 257 GLN A N 1
ATOM 2025 C CA . GLN A 1 257 ? -9.851 -18.556 12.412 1.00 35.03 257 GLN A CA 1
ATOM 2026 C C . GLN A 1 257 ? -9.389 -19.970 12.744 1.00 35.03 257 GLN A C 1
ATOM 2028 O O . GLN A 1 257 ? -8.595 -20.526 11.950 1.00 35.03 257 GLN A O 1
#

Secondary structure (DSSP, 8-state):
---PPP-------PPPPP--------------PPP---PPPP---------------------------PPP------------------SS-------------HHHHHHHHHHHHTT-S-SSHHHHHHHHHHHHHHTT--TTHHHHHHHHHHTTTTSS-GGGT-SS-TT-BTTBPPP-SSHHHHHHHHHHHHHHHTGGGT--SHHHHHHHHSTT-SSHHHHHHHHHHHHHHTT-HHHHHH--S---TTSSS----

Organism: NCBI:txid2081795

InterPro domains:
  IPR023346 Lysozyme-like domain superfamily [SSF53955] (108-230)

pLDDT: mean 75.03, std 24.43, range [33.19, 98.81]

Sequence (257 aa):
MIKQPKRFYTKSIEKPQEIEESICETSQEAIGQPSQFHFPRLPFQSTLLFVAGTCLVCSIAVIAIAPSIIPPLHLEQKGNQVNQTLLQAGGSDATGLHFEAQVSDARVDIVQNFLERYDSPLKPYDHYAEVLVQTADRYGLDYRLLPAIMMQESNLCKTADPSIHNCLGFGINKAGTLAFNSYEDSFDRAARELKERYIDQGLTTPEEIMTKYTPSSNGSWARSVNQWLNEMEYDSHQKGLENDGNTNLMVYSKSDQ

Radius of gyration: 32.09 Å; chains: 1; bounding box: 104×80×62 Å